Protein AF-A0A0S9N786-F1 (afdb_monomer)

Solvent-accessible surface area (backbone atoms only — not comparable to full-atom values): 11101 Å² total; per-residue (Å²): 86,63,18,26,28,65,61,50,52,30,57,78,49,36,81,72,49,40,56,73,67,26,71,94,76,38,70,54,20,54,50,29,75,75,70,44,72,43,78,50,55,33,28,39,32,57,52,100,54,45,35,37,37,31,26,61,50,53,96,47,92,85,52,65,82,50,96,77,41,42,31,41,36,37,42,34,68,96,39,36,36,38,41,40,37,63,44,99,89,55,63,46,38,37,40,37,38,41,43,68,75,47,89,53,20,20,45,77,48,78,49,72,63,71,97,64,98,66,96,76,88,80,91,71,90,73,74,56,69,61,58,54,46,47,49,56,52,38,36,54,48,37,56,48,41,74,73,68,48,70,82,81,70,78,86,58,68,64,42,54,54,26,57,47,49,55,51,51,52,54,39,45,75,71,73,36,41,87,79,48,57,81,79,47,79,53,67,44,81,38,66,44,73,76

Radius of gyration: 16.81 Å; Cα contacts (8 Å, |Δi|>4): 311; chains: 1; bounding box: 40×39×47 Å

Mean predicted aligned error: 3.88 Å

Secondary structure (DSSP, 8-state):
--S-HHHHHHHHH-TTSHHHH-TTTSHHHHHHHHH---EEEEEEEE-SSEEEEEESPPSSTTSPPPTT-SEEEEEETTTEEEEEE--SS--EEEEEEEEEEETTEEEEEEEE--S-SS-------SPPHHHHHHHHHHHHHHHHHHHH-STT----GGGHHHHHHHHHHHHHHTT-HHHHGGGS-SEEEEEEE-

Nearest PDB structures (foldseek):
  6icn-assembly1_A  TM=6.211E-01  e=2.714E-05  Pseudomonas putida
  6icq-assembly1_A-2  TM=6.369E-01  e=6.816E-05  Pseudomonas putida
  6icq-assembly1_B-2  TM=5.931E-01  e=1.144E-04  Pseudomonas putida
  7d7f-assembly1_A  TM=1.940E-01  e=2.552E+00  Mus musculus

Foldseek 3Di:
DQFFLLLLVLVVLQPPCCLPQVDPADPNVVCCVVPNWDKAKWKWFADLFGIKIWPPDDPDPPDPRPPPTQWMWDDGPPFWIWIWGDDPVDIWIKIWGWAGPDRRDTDIDMDTDDPDPDDDDDDDPDDRPSVVSSCVVRSVVSVCCVPPNCPPDDDDLSSPRSVSRVVLNVCVVVVNNNPCSVVDPRMDIGMDTD

Structure (mmCIF, N/CA/C/O backbone):
data_AF-A0A0S9N786-F1
#
_entry.id   AF-A0A0S9N786-F1
#
loop_
_atom_site.group_PDB
_atom_site.id
_atom_site.type_symbol
_atom_site.label_atom_id
_atom_site.label_alt_id
_atom_site.label_comp_id
_atom_site.label_asym_id
_atom_site.label_entity_id
_atom_site.label_seq_id
_atom_site.pdbx_PDB_ins_code
_atom_site.Cartn_x
_atom_site.Cartn_y
_atom_site.Cartn_z
_atom_site.occupancy
_atom_site.B_iso_or_equiv
_atom_site.auth_seq_id
_atom_site.auth_comp_id
_atom_site.auth_asym_id
_atom_site.auth_atom_id
_atom_site.pdbx_PDB_model_num
ATOM 1 N N . MET A 1 1 ? -13.324 -11.427 -2.677 1.00 93.56 1 MET A N 1
ATOM 2 C CA . MET A 1 1 ? -12.273 -12.121 -1.912 1.00 93.56 1 MET A CA 1
ATOM 3 C C . MET A 1 1 ? -12.831 -12.603 -0.587 1.00 93.56 1 MET A C 1
ATOM 5 O O . MET A 1 1 ? -13.730 -11.968 -0.037 1.00 93.56 1 MET A O 1
ATOM 9 N N . LYS A 1 2 ? -12.307 -13.719 -0.079 1.00 97.50 2 LYS A N 1
ATOM 10 C CA . LYS A 1 2 ? -12.619 -14.282 1.246 1.00 97.50 2 LYS A CA 1
ATOM 11 C C . LYS A 1 2 ? -11.629 -13.799 2.316 1.00 97.50 2 LYS A C 1
ATOM 13 O O . LYS A 1 2 ? -11.021 -14.602 3.018 1.00 97.50 2 LYS A O 1
ATOM 18 N N . CYS A 1 3 ? -11.440 -12.488 2.387 1.00 98.31 3 CYS A N 1
ATOM 19 C CA . CYS A 1 3 ? -10.675 -11.802 3.423 1.00 98.31 3 CYS A CA 1
ATOM 20 C C . CYS A 1 3 ? -11.329 -10.452 3.729 1.00 98.31 3 CYS A C 1
ATOM 22 O O . CYS A 1 3 ? -12.076 -9.923 2.901 1.00 98.31 3 CYS A O 1
ATOM 24 N N . SER A 1 4 ? -11.067 -9.892 4.906 1.00 97.62 4 SER A N 1
ATOM 25 C CA . SER A 1 4 ? -11.489 -8.533 5.233 1.00 97.62 4 SER A CA 1
ATOM 26 C C . SER A 1 4 ? -10.830 -7.519 4.285 1.00 97.62 4 SER A C 1
ATOM 28 O O . SER A 1 4 ? -9.750 -7.755 3.735 1.00 97.62 4 SER A O 1
ATOM 30 N N . ALA A 1 5 ? -11.486 -6.373 4.084 1.00 97.69 5 ALA A N 1
ATOM 31 C CA . ALA A 1 5 ? -10.912 -5.277 3.299 1.00 97.69 5 ALA A CA 1
ATOM 32 C C . ALA A 1 5 ? -9.606 -4.757 3.924 1.00 97.69 5 ALA A C 1
ATOM 34 O O . ALA A 1 5 ? -8.666 -4.437 3.211 1.00 97.69 5 ALA A O 1
ATOM 35 N N . GLU A 1 6 ? -9.538 -4.738 5.255 1.00 96.62 6 GLU A N 1
ATOM 36 C CA . GLU A 1 6 ? -8.384 -4.274 6.028 1.00 96.62 6 GLU A CA 1
ATOM 37 C C . GLU A 1 6 ? -7.135 -5.126 5.773 1.00 96.62 6 GLU A C 1
ATOM 39 O O . GLU A 1 6 ? -6.096 -4.572 5.433 1.00 96.62 6 GLU A O 1
ATOM 44 N N . LEU A 1 7 ? -7.258 -6.460 5.796 1.00 96.38 7 LEU A N 1
ATOM 45 C CA . LEU A 1 7 ? -6.145 -7.358 5.461 1.00 96.38 7 LEU A CA 1
ATOM 46 C C .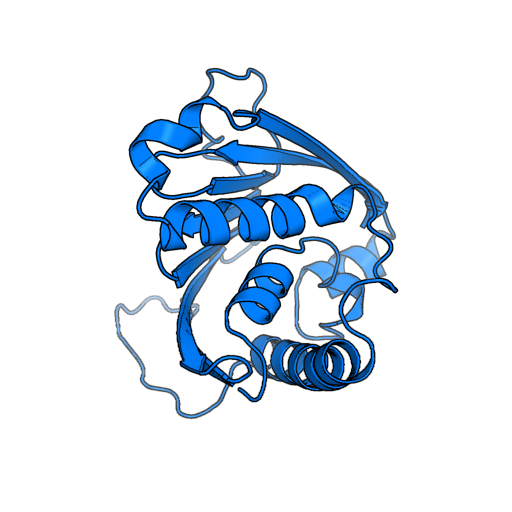 LEU A 1 7 ? -5.644 -7.143 4.026 1.00 96.38 7 LEU A C 1
ATOM 48 O O . LEU A 1 7 ? -4.442 -7.148 3.765 1.00 96.38 7 LEU A O 1
ATOM 52 N N . PHE A 1 8 ? -6.561 -6.914 3.083 1.00 97.62 8 PHE A N 1
ATOM 53 C CA . PHE A 1 8 ? -6.171 -6.672 1.696 1.00 97.62 8 PHE A CA 1
ATOM 54 C C . PHE A 1 8 ? -5.497 -5.300 1.519 1.00 97.62 8 PHE A C 1
ATOM 56 O O . PHE A 1 8 ? -4.518 -5.200 0.785 1.00 97.62 8 PHE A O 1
ATOM 63 N N . VAL A 1 9 ? -5.969 -4.257 2.214 1.00 97.75 9 VAL A N 1
ATOM 64 C CA . VAL A 1 9 ? -5.313 -2.936 2.248 1.00 97.75 9 VAL A CA 1
ATOM 65 C C . VAL A 1 9 ? -3.895 -3.059 2.804 1.00 97.75 9 VAL A C 1
ATOM 67 O O . VAL A 1 9 ? -2.963 -2.552 2.185 1.00 97.75 9 VAL A O 1
ATOM 70 N N . GLU A 1 10 ? -3.709 -3.782 3.910 1.00 96.81 10 GLU A N 1
ATOM 71 C CA . GLU A 1 10 ? -2.386 -4.024 4.493 1.00 96.81 10 GLU A CA 1
ATOM 72 C C . GLU A 1 10 ? -1.436 -4.689 3.488 1.00 96.81 10 GLU A C 1
ATOM 74 O O . GLU A 1 10 ? -0.329 -4.197 3.288 1.00 96.81 10 GLU A O 1
ATOM 79 N N . ASN A 1 11 ? -1.882 -5.726 2.772 1.00 96.44 11 ASN A N 1
ATOM 80 C CA . ASN A 1 11 ? -1.073 -6.369 1.730 1.00 96.44 11 ASN A CA 1
ATOM 81 C C . ASN A 1 11 ? -0.632 -5.392 0.636 1.00 96.44 11 ASN A C 1
ATOM 83 O O . ASN A 1 11 ? 0.529 -5.375 0.241 1.00 96.44 11 ASN A O 1
ATOM 87 N N . MET A 1 12 ? -1.555 -4.559 0.152 1.00 95.81 12 MET A N 1
ATOM 88 C CA . MET A 1 12 ? -1.264 -3.604 -0.920 1.00 95.81 12 MET A CA 1
ATOM 89 C C . MET A 1 12 ? -0.283 -2.502 -0.502 1.00 95.81 12 MET A C 1
ATOM 91 O O . MET A 1 12 ? 0.329 -1.870 -1.363 1.00 95.81 12 MET A O 1
ATOM 95 N N . LEU A 1 13 ? -0.143 -2.262 0.802 1.00 96.81 13 LEU A N 1
ATOM 96 C CA . LEU A 1 13 ? 0.738 -1.247 1.380 1.00 96.81 13 LEU A CA 1
ATOM 97 C C . LEU A 1 13 ? 2.041 -1.831 1.938 1.00 96.81 13 LEU A C 1
ATOM 99 O O . LEU A 1 13 ? 2.940 -1.074 2.308 1.00 96.81 13 LEU A O 1
ATOM 103 N N . ASP A 1 14 ? 2.162 -3.157 1.973 1.00 94.88 14 ASP A N 1
ATOM 104 C CA . ASP A 1 14 ? 3.396 -3.850 2.306 1.00 94.88 14 ASP A CA 1
ATOM 105 C C . ASP A 1 14 ? 4.360 -3.809 1.112 1.00 94.88 14 ASP A C 1
ATOM 107 O O . ASP A 1 14 ? 4.247 -4.571 0.155 1.00 94.88 14 ASP A O 1
ATOM 111 N N . GLY A 1 15 ? 5.359 -2.931 1.166 1.00 90.06 15 GLY A N 1
ATOM 112 C CA . GLY A 1 15 ? 6.392 -2.855 0.132 1.00 90.06 15 GLY A CA 1
ATOM 113 C C . GLY A 1 15 ? 7.341 -4.061 0.088 1.00 90.06 15 GLY A C 1
ATOM 114 O O . GLY A 1 15 ? 8.064 -4.203 -0.903 1.00 90.06 15 GLY A O 1
ATOM 115 N N . ALA A 1 16 ? 7.351 -4.913 1.120 1.00 91.69 16 ALA A N 1
ATOM 116 C CA . ALA A 1 16 ? 8.309 -5.997 1.303 1.00 91.69 16 ALA A CA 1
ATOM 117 C C . ALA A 1 16 ? 7.827 -7.353 0.766 1.00 91.69 16 ALA A C 1
ATOM 119 O O . ALA A 1 16 ? 8.667 -8.202 0.461 1.00 91.69 16 ALA A O 1
ATOM 120 N N . HIS A 1 17 ? 6.520 -7.577 0.588 1.00 93.06 17 HIS A N 1
ATOM 121 C CA . HIS A 1 17 ? 6.007 -8.828 0.012 1.00 93.06 17 HIS A CA 1
ATOM 122 C C . HIS A 1 17 ? 6.381 -9.099 -1.464 1.00 93.06 17 HIS A C 1
ATOM 124 O O . HIS A 1 17 ? 6.553 -10.281 -1.801 1.00 93.06 17 HIS A O 1
ATOM 130 N N . PRO A 1 18 ? 6.548 -8.106 -2.374 1.00 92.19 18 PRO A N 1
ATOM 131 C CA . PRO A 1 18 ? 6.663 -8.381 -3.806 1.00 92.19 18 PRO A CA 1
ATOM 132 C C . PRO A 1 18 ? 7.796 -9.340 -4.213 1.00 92.19 18 PRO A C 1
ATOM 134 O O . PRO A 1 18 ? 7.544 -10.213 -5.051 1.00 92.19 18 PRO A O 1
ATOM 137 N N . PRO A 1 19 ? 9.020 -9.270 -3.644 1.00 91.88 19 PRO A N 1
ATOM 138 C CA . PRO A 1 19 ? 10.080 -10.236 -3.943 1.00 91.88 19 PRO A CA 1
ATOM 139 C C . PRO A 1 19 ? 9.737 -11.693 -3.598 1.00 91.88 19 PRO A C 1
ATOM 141 O O . PRO A 1 19 ? 10.309 -12.615 -4.184 1.00 91.88 19 PRO A O 1
ATOM 144 N N . PHE A 1 20 ? 8.810 -11.921 -2.667 1.00 92.75 20 PHE A N 1
ATOM 145 C CA . PHE A 1 20 ? 8.464 -13.251 -2.164 1.00 92.75 20 PHE A CA 1
ATOM 146 C C . PHE A 1 20 ? 7.166 -13.793 -2.775 1.00 92.75 20 PHE A C 1
ATOM 148 O O . PHE A 1 20 ? 7.111 -14.969 -3.153 1.00 92.75 20 PHE A O 1
ATOM 155 N N . ALA A 1 21 ? 6.148 -12.939 -2.889 1.00 93.81 21 ALA A N 1
ATOM 156 C CA . ALA A 1 21 ? 4.802 -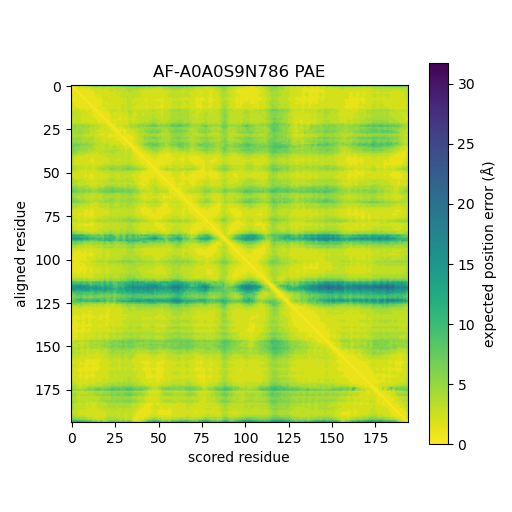13.292 -3.331 1.00 93.81 21 ALA A CA 1
ATOM 157 C C . ALA A 1 21 ? 4.668 -13.355 -4.860 1.00 93.81 21 ALA A C 1
ATOM 159 O O . ALA A 1 21 ? 4.058 -14.277 -5.405 1.00 93.81 21 ALA A O 1
ATOM 160 N N . HIS A 1 22 ? 5.289 -12.413 -5.573 1.00 92.44 22 HIS A N 1
ATOM 161 C CA . HIS A 1 22 ? 5.048 -12.200 -7.000 1.00 92.44 22 HIS A CA 1
ATOM 162 C C . HIS A 1 22 ? 6.115 -12.825 -7.895 1.00 92.44 22 HIS A C 1
ATOM 164 O O . HIS A 1 22 ? 6.750 -12.176 -8.739 1.00 92.44 22 HIS A O 1
ATOM 170 N N . LYS A 1 23 ? 6.332 -14.126 -7.699 1.00 89.69 23 LYS A N 1
ATOM 171 C CA . LYS A 1 23 ? 7.332 -14.888 -8.451 1.00 89.69 23 LYS A CA 1
ATOM 172 C C . LYS A 1 23 ? 7.036 -14.828 -9.948 1.00 89.69 23 LYS A C 1
ATOM 174 O O . LYS A 1 23 ? 6.016 -15.336 -10.406 1.00 89.69 23 LYS A O 1
ATOM 179 N N . GLY A 1 24 ? 7.963 -14.234 -10.697 1.00 87.81 24 GLY A N 1
ATOM 180 C CA . GLY A 1 24 ? 7.906 -14.135 -12.154 1.00 87.81 24 GLY A CA 1
ATOM 181 C C . GLY A 1 24 ? 6.891 -13.129 -12.702 1.00 87.81 24 GLY A C 1
ATOM 182 O O . GLY A 1 24 ? 6.650 -13.144 -13.905 1.00 87.81 24 GLY A O 1
ATOM 183 N N . THR A 1 25 ? 6.295 -12.278 -11.861 1.00 85.94 25 THR A N 1
ATOM 184 C CA . THR A 1 25 ? 5.181 -11.400 -12.266 1.00 85.94 25 THR A CA 1
ATOM 185 C C . THR A 1 25 ? 5.391 -9.929 -11.913 1.00 85.94 25 THR A C 1
ATOM 187 O O . THR A 1 25 ? 4.917 -9.076 -12.657 1.00 85.94 25 THR A O 1
ATOM 190 N N . HIS A 1 26 ? 6.129 -9.606 -10.844 1.00 86.69 26 HIS A N 1
ATOM 191 C CA . HIS A 1 26 ? 6.332 -8.220 -10.399 1.00 86.69 26 HIS A CA 1
ATOM 192 C C . HIS A 1 26 ? 7.789 -7.749 -10.573 1.00 86.69 26 HIS A C 1
ATOM 194 O O . HIS A 1 26 ? 8.710 -8.522 -10.289 1.00 86.69 26 HIS A O 1
ATOM 200 N N . PRO A 1 27 ? 8.044 -6.478 -10.958 1.00 83.62 27 PRO A N 1
ATOM 201 C CA . PRO A 1 27 ? 9.399 -5.933 -11.096 1.00 83.62 27 PRO A CA 1
ATOM 202 C C . PRO A 1 27 ? 10.287 -6.163 -9.868 1.00 83.62 27 PRO A C 1
ATOM 204 O O . PRO A 1 27 ? 11.434 -6.577 -10.011 1.00 83.62 27 PRO A O 1
ATOM 207 N N . GLY A 1 28 ? 9.741 -5.984 -8.660 1.00 85.19 28 GLY A N 1
ATOM 208 C CA . GLY A 1 28 ? 10.449 -6.229 -7.395 1.00 85.19 28 GLY A CA 1
ATOM 209 C C . GLY A 1 28 ? 11.051 -7.638 -7.270 1.00 85.19 28 GLY A C 1
ATOM 210 O O . GLY A 1 28 ? 12.184 -7.776 -6.816 1.00 85.19 28 GLY A O 1
ATOM 211 N N . TYR A 1 29 ? 10.362 -8.677 -7.761 1.00 88.31 29 TYR A N 1
ATOM 212 C CA . TYR A 1 29 ? 10.911 -10.037 -7.812 1.00 88.31 29 TYR A CA 1
ATOM 213 C C . TYR A 1 29 ? 12.145 -10.118 -8.718 1.00 88.31 29 TYR A C 1
ATOM 215 O O . TYR A 1 29 ? 13.178 -10.666 -8.329 1.00 88.31 29 TYR A O 1
ATOM 223 N N . PHE A 1 30 ? 12.063 -9.551 -9.923 1.00 87.38 30 PHE A N 1
ATOM 224 C CA . PHE A 1 30 ? 13.171 -9.585 -10.877 1.00 87.38 30 PHE A CA 1
ATOM 225 C C . PHE A 1 30 ? 14.369 -8.761 -10.394 1.00 87.38 30 PHE A C 1
ATOM 227 O O . PHE A 1 30 ? 15.504 -9.235 -10.465 1.00 87.38 30 PHE A O 1
ATOM 234 N N . PHE A 1 31 ? 14.128 -7.562 -9.854 1.00 84.69 31 PHE A N 1
ATOM 235 C CA . PHE A 1 31 ? 15.184 -6.703 -9.324 1.00 84.69 31 PHE A CA 1
ATOM 236 C C . PHE A 1 31 ? 15.941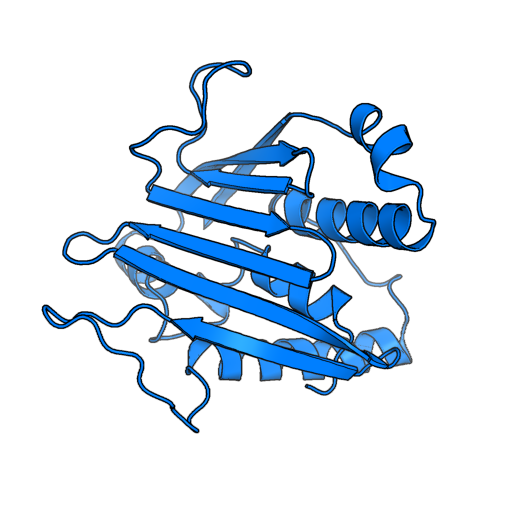 -7.369 -8.177 1.00 84.69 31 PHE A C 1
ATOM 238 O O . PHE A 1 31 ? 17.175 -7.371 -8.213 1.00 84.69 31 PHE A O 1
ATOM 245 N N . ASN A 1 32 ? 15.233 -7.988 -7.227 1.00 89.31 32 ASN A N 1
ATOM 246 C CA . ASN A 1 32 ? 15.855 -8.717 -6.125 1.00 89.31 32 ASN A CA 1
ATOM 247 C C . ASN A 1 32 ? 16.678 -9.917 -6.626 1.00 89.31 32 ASN A C 1
ATOM 249 O O . ASN A 1 32 ? 17.814 -10.116 -6.199 1.00 89.31 32 ASN A O 1
ATOM 253 N N . ARG A 1 33 ? 16.166 -10.690 -7.594 1.00 89.62 33 ARG A N 1
ATOM 254 C CA . ARG A 1 33 ? 16.893 -11.847 -8.151 1.00 89.62 33 ARG A CA 1
ATOM 255 C C . ARG A 1 33 ? 18.194 -11.470 -8.858 1.00 89.62 33 ARG A C 1
ATOM 257 O O . ARG A 1 33 ? 19.130 -12.264 -8.830 1.00 89.62 33 ARG A O 1
ATOM 264 N N . ILE A 1 34 ? 18.246 -10.300 -9.493 1.00 89.19 34 ILE A N 1
ATOM 265 C CA . ILE A 1 34 ? 19.425 -9.823 -10.232 1.00 89.19 34 ILE A CA 1
ATOM 266 C C . ILE A 1 34 ? 20.429 -9.140 -9.297 1.00 89.19 34 ILE A C 1
ATOM 268 O O . ILE A 1 34 ? 21.631 -9.359 -9.419 1.00 89.19 34 ILE A O 1
ATOM 272 N N . ASN A 1 35 ? 19.949 -8.304 -8.376 1.00 89.38 35 ASN A N 1
ATOM 273 C CA . ASN A 1 35 ? 20.796 -7.401 -7.593 1.00 89.38 35 ASN A CA 1
ATOM 274 C C . ASN A 1 35 ? 21.022 -7.848 -6.145 1.00 89.38 35 ASN A C 1
ATOM 276 O O . ASN A 1 35 ? 21.826 -7.230 -5.443 1.00 89.38 35 ASN A O 1
ATOM 280 N N . GLY A 1 36 ? 20.314 -8.887 -5.702 1.00 92.19 36 GLY A N 1
ATOM 281 C CA . GLY A 1 36 ? 20.193 -9.247 -4.298 1.00 92.19 36 GLY A CA 1
ATOM 282 C C . GLY A 1 36 ? 19.368 -8.235 -3.499 1.00 92.19 36 GLY A C 1
ATOM 283 O O . GLY A 1 36 ? 18.896 -7.225 -4.020 1.00 92.19 36 GLY A O 1
ATOM 284 N N . PHE A 1 37 ? 19.239 -8.524 -2.206 1.00 91.31 37 PHE A N 1
ATOM 285 C CA . PHE A 1 37 ? 18.601 -7.650 -1.227 1.00 91.31 37 PHE A CA 1
ATOM 286 C C . PHE A 1 37 ? 19.432 -6.385 -0.982 1.00 91.31 37 PHE A C 1
ATOM 288 O O . PHE A 1 37 ? 20.581 -6.490 -0.533 1.00 91.31 37 PHE A O 1
ATOM 295 N N . ARG A 1 38 ? 18.846 -5.207 -1.207 1.00 90.50 38 ARG A N 1
ATOM 296 C CA . ARG A 1 38 ? 19.473 -3.899 -0.983 1.00 90.50 38 ARG A CA 1
ATOM 297 C C . ARG A 1 38 ? 18.791 -3.152 0.148 1.00 90.50 38 ARG A C 1
ATOM 299 O O . ARG A 1 38 ? 17.579 -3.216 0.314 1.00 90.50 38 ARG A O 1
ATOM 306 N N . GLU A 1 39 ? 19.597 -2.435 0.922 1.00 93.56 39 GLU A N 1
ATOM 307 C CA . GLU A 1 39 ? 19.076 -1.529 1.936 1.00 93.56 39 GLU A CA 1
ATOM 308 C C . GLU A 1 39 ? 18.718 -0.185 1.324 1.00 93.56 39 GLU A C 1
ATOM 310 O O . GLU A 1 39 ? 19.505 0.388 0.567 1.00 93.56 39 GLU A O 1
ATOM 315 N N . TYR A 1 40 ? 17.554 0.328 1.693 1.00 93.44 40 TYR A N 1
ATOM 316 C CA . TYR A 1 40 ? 17.144 1.685 1.377 1.00 93.44 40 TYR A CA 1
ATOM 317 C C . TYR A 1 40 ? 16.066 2.161 2.349 1.00 93.44 40 TYR A C 1
ATOM 319 O O . TYR A 1 40 ? 15.470 1.372 3.086 1.00 93.44 40 TYR A O 1
ATOM 327 N N . ASP A 1 41 ? 15.831 3.467 2.336 1.00 96.38 41 ASP A N 1
ATOM 328 C CA . ASP A 1 41 ? 14.769 4.103 3.103 1.00 96.38 41 ASP A CA 1
ATOM 329 C C . ASP A 1 41 ? 13.628 4.475 2.154 1.00 96.38 41 ASP A C 1
ATOM 331 O O . ASP A 1 41 ? 13.888 4.999 1.073 1.00 96.38 41 ASP A O 1
ATOM 335 N N . TYR A 1 42 ? 12.382 4.227 2.546 1.00 97.06 42 TYR A N 1
ATOM 336 C CA . TYR A 1 42 ? 11.212 4.854 1.930 1.00 97.06 42 TYR A CA 1
ATOM 337 C C . TYR A 1 42 ? 10.540 5.789 2.929 1.00 97.06 42 TYR A C 1
ATOM 339 O O . TYR A 1 42 ? 10.751 5.694 4.142 1.00 97.06 42 TYR A O 1
ATOM 347 N N . GLU A 1 43 ? 9.735 6.710 2.420 1.00 98.31 43 GLU A N 1
ATOM 348 C CA . GLU A 1 43 ? 9.043 7.694 3.236 1.00 98.31 43 GLU A CA 1
ATOM 349 C C . GLU A 1 43 ? 7.548 7.411 3.281 1.00 98.31 43 GLU A C 1
ATOM 351 O O . GLU A 1 43 ? 6.930 7.128 2.259 1.00 98.31 43 GLU A O 1
ATOM 356 N N . VAL A 1 44 ? 6.975 7.505 4.477 1.00 98.44 44 VAL A N 1
ATOM 357 C CA . VAL A 1 44 ? 5.533 7.487 4.717 1.00 98.44 44 VAL A CA 1
ATOM 358 C C . VAL A 1 44 ? 5.130 8.850 5.253 1.00 98.44 44 VAL A C 1
ATOM 360 O O . VAL A 1 44 ? 5.742 9.343 6.206 1.00 98.44 44 VAL A O 1
ATOM 363 N N . ARG A 1 45 ? 4.093 9.448 4.666 1.00 98.19 45 ARG A N 1
ATOM 364 C CA . ARG A 1 45 ? 3.473 10.679 5.158 1.00 98.19 45 ARG A CA 1
ATOM 365 C C . ARG A 1 45 ? 1.981 10.504 5.354 1.00 98.19 45 ARG A C 1
ATOM 367 O O . ARG A 1 45 ? 1.313 9.906 4.516 1.00 98.19 45 ARG A O 1
ATOM 374 N N . VAL A 1 46 ? 1.463 11.075 6.434 1.00 97.88 46 VAL A N 1
ATOM 375 C CA . VAL A 1 46 ? 0.019 11.284 6.592 1.00 97.88 46 VAL A CA 1
ATOM 376 C C . VAL A 1 46 ? -0.411 12.405 5.642 1.00 97.88 46 VAL A C 1
ATOM 378 O O . VAL A 1 46 ? 0.335 13.359 5.426 1.00 97.88 46 VAL A O 1
ATOM 381 N N . SER A 1 47 ? -1.590 12.265 5.045 1.00 95.19 47 SER A N 1
ATOM 382 C CA . SER A 1 47 ? -2.206 13.269 4.166 1.00 95.19 47 SER A CA 1
ATOM 383 C C . SER A 1 47 ? -3.590 13.650 4.687 1.00 95.19 47 SER A C 1
ATOM 385 O O . SER A 1 47 ? -4.047 13.103 5.693 1.00 95.19 47 SER A O 1
ATOM 387 N N . ASP A 1 48 ? -4.265 14.582 4.021 1.00 95.00 48 ASP A N 1
ATOM 388 C CA . ASP A 1 48 ? -5.632 14.948 4.387 1.00 95.00 48 ASP A CA 1
ATOM 389 C C . ASP A 1 48 ? -6.628 13.819 4.088 1.00 95.00 48 ASP A C 1
ATOM 391 O O . ASP A 1 48 ? -7.623 13.676 4.796 1.00 95.00 48 ASP A O 1
ATOM 395 N N . GLU A 1 49 ? -6.326 12.957 3.119 1.00 94.69 49 GLU A N 1
ATOM 396 C CA . GLU A 1 49 ? -7.197 11.879 2.648 1.00 94.69 49 GLU A CA 1
ATOM 397 C C . GLU A 1 49 ? -6.801 10.493 3.183 1.00 94.69 49 GLU A C 1
ATOM 399 O O . GLU A 1 49 ? -7.548 9.531 3.021 1.00 94.69 49 GLU A O 1
ATOM 404 N N . GLY A 1 50 ? -5.646 10.364 3.838 1.00 97.31 50 GLY A N 1
ATOM 405 C CA . GLY A 1 50 ? -5.143 9.093 4.361 1.00 97.31 50 GLY A CA 1
ATOM 406 C C . GLY A 1 50 ? -3.629 9.123 4.528 1.00 97.31 50 GLY A C 1
ATOM 407 O O . GLY A 1 50 ? -3.107 9.785 5.426 1.00 97.31 50 GLY A O 1
ATOM 408 N N . MET A 1 51 ? -2.893 8.440 3.652 1.00 98.25 51 MET A N 1
ATOM 409 C CA . MET A 1 51 ? -1.427 8.465 3.658 1.00 98.25 51 MET A CA 1
ATOM 410 C C . MET A 1 51 ? -0.810 8.230 2.279 1.00 98.25 51 MET A C 1
ATOM 412 O O . MET A 1 51 ? -1.447 7.720 1.361 1.00 98.25 51 MET A O 1
ATOM 416 N N . VAL A 1 52 ? 0.473 8.557 2.162 1.00 98.31 52 VAL A N 1
ATOM 417 C CA . VAL A 1 52 ? 1.288 8.304 0.976 1.00 98.31 52 VAL A CA 1
ATOM 418 C C . VAL A 1 52 ? 2.614 7.661 1.363 1.00 98.31 52 VAL A C 1
ATOM 420 O O . VAL A 1 52 ? 3.234 8.032 2.359 1.00 98.31 52 VAL A O 1
ATOM 423 N N . ILE A 1 53 ? 3.043 6.692 0.565 1.00 98.12 53 ILE A N 1
ATOM 424 C CA . ILE A 1 53 ? 4.312 5.977 0.668 1.00 98.12 53 ILE A CA 1
ATOM 425 C C . ILE A 1 53 ? 5.092 6.277 -0.604 1.00 98.12 53 ILE A C 1
ATOM 427 O O . ILE A 1 53 ? 4.547 6.132 -1.695 1.00 98.12 53 ILE A O 1
ATOM 431 N N . PHE A 1 54 ? 6.355 6.674 -0.511 1.00 97.50 54 PHE A N 1
ATOM 432 C CA . PHE A 1 54 ? 7.146 6.911 -1.712 1.00 97.50 54 PHE A CA 1
ATOM 433 C C . PHE A 1 54 ? 8.636 6.639 -1.533 1.00 97.50 54 PHE A C 1
ATOM 435 O O . PHE A 1 54 ? 9.186 6.665 -0.430 1.00 97.50 54 PHE A O 1
ATOM 442 N N . TYR A 1 55 ? 9.279 6.351 -2.658 1.00 95.12 55 TYR A N 1
ATOM 443 C CA . TYR A 1 55 ? 10.703 6.076 -2.773 1.00 95.12 55 TYR A CA 1
ATOM 444 C C . TYR A 1 55 ? 11.244 6.696 -4.069 1.00 95.12 55 TYR A C 1
ATOM 446 O O . TYR A 1 55 ? 10.588 6.540 -5.100 1.00 95.12 55 TYR A O 1
ATOM 454 N N . PRO A 1 56 ? 12.432 7.328 -4.066 1.00 95.69 56 PRO A N 1
ATOM 455 C CA . PRO A 1 56 ? 13.231 7.721 -2.897 1.00 95.69 56 PRO A CA 1
ATOM 456 C C . PRO A 1 56 ? 12.531 8.741 -1.977 1.00 95.69 56 PRO A C 1
ATOM 458 O O . PRO A 1 56 ? 11.603 9.421 -2.417 1.00 95.69 56 PRO A O 1
ATOM 461 N N . PRO A 1 57 ? 12.960 8.843 -0.702 1.00 97.38 57 PRO A N 1
ATOM 462 C CA . PRO A 1 57 ? 12.427 9.810 0.251 1.00 97.38 57 PRO A CA 1
ATOM 463 C C . PRO A 1 57 ? 12.771 11.242 -0.170 1.00 97.38 57 PRO A C 1
ATOM 465 O O . PRO A 1 57 ? 13.693 11.471 -0.957 1.00 97.38 57 PRO A O 1
ATOM 468 N N . ALA A 1 58 ? 12.040 12.211 0.375 1.00 97.25 58 ALA A N 1
ATOM 469 C CA . ALA A 1 58 ? 12.353 13.615 0.154 1.00 97.25 58 ALA A CA 1
ATOM 470 C C . ALA A 1 58 ? 13.593 14.016 0.969 1.00 97.25 58 ALA A C 1
ATOM 472 O O . ALA A 1 58 ? 13.877 13.423 2.016 1.00 97.25 58 ALA A O 1
ATOM 473 N N . GLU A 1 59 ? 14.321 15.033 0.504 1.00 94.81 59 GLU A N 1
ATOM 474 C CA . GLU A 1 59 ? 15.518 15.526 1.194 1.00 94.81 59 GLU A CA 1
ATOM 475 C C . GLU A 1 59 ? 15.149 16.168 2.539 1.00 94.81 59 GLU A C 1
ATOM 477 O O . GLU A 1 59 ? 15.760 15.871 3.573 1.00 94.81 59 GLU A O 1
ATOM 482 N N . HIS A 1 60 ? 14.085 16.975 2.550 1.00 94.44 60 HIS A N 1
ATOM 483 C CA . HIS A 1 60 ? 13.536 17.593 3.749 1.00 94.44 60 HIS A CA 1
ATOM 484 C C . HIS A 1 60 ? 12.055 17.259 3.961 1.00 94.44 60 HIS A C 1
ATOM 486 O O . HIS A 1 60 ? 11.320 16.861 3.060 1.00 94.44 60 HIS A O 1
ATOM 492 N N . GLU A 1 61 ? 11.602 17.410 5.206 1.00 90.44 61 GLU A N 1
ATOM 493 C CA . GLU A 1 61 ? 10.235 17.069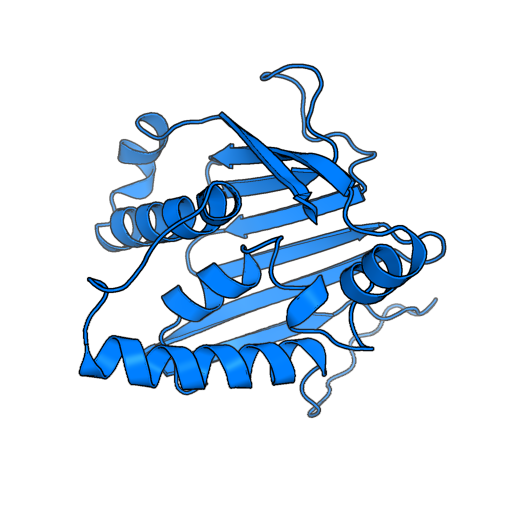 5.616 1.00 90.44 61 GLU A CA 1
ATOM 494 C C . GLU A 1 61 ? 9.170 17.926 4.920 1.00 90.44 61 GLU A C 1
ATOM 496 O O . GLU A 1 61 ? 8.095 17.427 4.599 1.00 90.44 61 GLU A O 1
ATOM 501 N N . GLN A 1 62 ? 9.477 19.198 4.665 1.00 91.56 62 GLN A N 1
ATOM 502 C CA . GLN A 1 62 ? 8.557 20.154 4.049 1.00 91.56 62 GLN A CA 1
ATOM 503 C C . GLN A 1 62 ? 8.571 20.084 2.518 1.00 91.56 62 GLN A C 1
ATOM 505 O O . GLN A 1 62 ? 7.693 20.664 1.877 1.00 91.56 62 GLN A O 1
ATOM 510 N N . ASP A 1 63 ? 9.544 19.385 1.930 1.00 95.62 63 ASP A N 1
ATOM 511 C CA . ASP A 1 63 ? 9.641 19.253 0.481 1.00 95.62 63 ASP A CA 1
ATOM 512 C C . ASP A 1 63 ? 8.464 18.434 -0.047 1.00 95.62 63 ASP A C 1
ATOM 514 O O . ASP A 1 63 ? 8.040 17.480 0.613 1.00 95.62 63 ASP A O 1
ATOM 518 N N . PRO A 1 64 ? 7.933 18.743 -1.240 1.00 95.62 64 PRO A N 1
ATOM 519 C CA . PRO A 1 64 ? 6.934 17.893 -1.874 1.00 95.62 64 PRO A CA 1
ATOM 520 C C . PRO A 1 64 ? 7.498 16.492 -2.158 1.00 95.62 64 PRO A C 1
ATOM 522 O O . PRO A 1 64 ? 8.711 16.277 -2.168 1.00 95.62 64 PRO A O 1
ATOM 525 N N . ILE A 1 65 ? 6.609 15.537 -2.450 1.00 96.00 65 ILE A N 1
ATOM 526 C CA . ILE A 1 65 ? 7.025 14.237 -2.994 1.00 96.00 65 ILE A CA 1
ATOM 527 C C . ILE A 1 65 ? 7.880 14.504 -4.240 1.00 96.00 65 ILE A C 1
ATOM 529 O O . ILE A 1 65 ? 7.421 15.239 -5.125 1.00 96.00 65 ILE A O 1
ATOM 533 N N . PRO A 1 66 ? 9.097 13.937 -4.341 1.00 94.12 66 PRO A N 1
ATOM 534 C CA . PRO A 1 66 ? 9.953 14.177 -5.487 1.00 94.12 66 PRO A CA 1
ATOM 535 C C . PRO A 1 66 ? 9.214 13.844 -6.789 1.00 94.12 66 PRO A C 1
ATOM 537 O O . PRO A 1 66 ? 8.720 12.724 -6.944 1.00 94.12 66 PRO A O 1
ATOM 540 N N . PRO A 1 67 ? 9.184 14.748 -7.785 1.00 91.69 67 PRO A N 1
ATOM 541 C CA . PRO A 1 67 ? 8.603 14.445 -9.091 1.00 91.69 67 PRO A CA 1
ATOM 542 C C . PRO A 1 67 ? 9.419 13.389 -9.845 1.00 91.69 67 PRO A C 1
ATOM 544 O O . PRO A 1 67 ? 9.063 13.024 -10.960 1.00 91.69 67 PRO A O 1
ATOM 547 N N . THR A 1 68 ? 10.529 12.923 -9.274 1.00 90.31 68 THR A N 1
ATOM 548 C CA . THR A 1 68 ? 11.379 11.831 -9.748 1.00 90.31 68 THR A CA 1
ATOM 549 C C . THR A 1 68 ? 11.233 10.555 -8.923 1.00 90.31 68 THR A C 1
ATOM 551 O O . THR A 1 68 ? 12.026 9.647 -9.128 1.00 90.31 68 THR A O 1
ATOM 554 N N . ALA A 1 69 ? 10.263 10.474 -8.004 1.00 94.19 69 ALA A N 1
ATOM 555 C CA . ALA A 1 69 ? 10.050 9.283 -7.189 1.00 94.19 69 ALA A CA 1
ATOM 556 C C . ALA A 1 69 ? 9.828 8.037 -8.069 1.00 94.19 69 ALA A C 1
ATOM 558 O O . ALA A 1 69 ? 8.978 8.040 -8.963 1.00 94.19 69 ALA A O 1
ATOM 559 N N . ASP A 1 70 ? 10.597 6.984 -7.801 1.00 92.81 70 ASP A N 1
ATOM 560 C CA . ASP A 1 70 ? 10.543 5.694 -8.488 1.00 92.81 70 ASP A CA 1
ATOM 561 C C . ASP A 1 70 ? 9.269 4.922 -8.142 1.00 92.81 70 ASP A C 1
ATOM 563 O O . ASP A 1 70 ? 8.744 4.184 -8.971 1.00 92.81 70 ASP A O 1
ATOM 567 N N . SER A 1 71 ? 8.752 5.086 -6.925 1.00 93.69 71 SER A N 1
ATOM 568 C CA . SER A 1 71 ? 7.505 4.471 -6.481 1.00 93.69 71 SER A CA 1
ATOM 569 C C . SER A 1 71 ? 6.716 5.456 -5.637 1.00 93.69 71 SER A C 1
ATOM 571 O O . SER A 1 71 ? 7.280 6.088 -4.747 1.00 93.69 71 SER A O 1
ATOM 573 N N . VAL A 1 72 ? 5.412 5.551 -5.881 1.00 96.81 72 VAL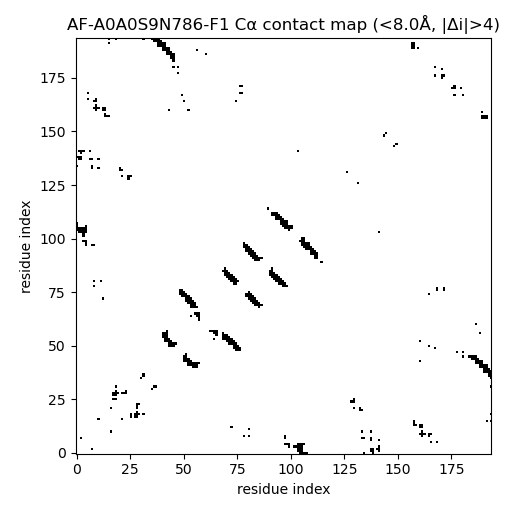 A N 1
ATOM 574 C CA . VAL A 1 72 ? 4.466 6.333 -5.081 1.00 96.81 72 VAL A CA 1
ATOM 575 C C . VAL A 1 72 ? 3.201 5.505 -4.893 1.00 96.81 72 VAL A C 1
ATOM 577 O O . VAL A 1 72 ? 2.607 5.046 -5.867 1.00 96.81 72 VAL A O 1
ATOM 580 N N . VAL A 1 73 ? 2.792 5.307 -3.645 1.00 97.56 73 VAL A N 1
ATOM 581 C CA . VAL A 1 73 ? 1.565 4.607 -3.274 1.00 97.56 73 VAL A CA 1
ATOM 582 C C . VAL A 1 73 ? 0.723 5.516 -2.397 1.00 97.56 73 VAL A C 1
ATOM 584 O O . VAL A 1 73 ? 1.149 5.883 -1.308 1.00 97.56 73 VAL A O 1
ATOM 587 N N . HIS A 1 74 ? -0.468 5.878 -2.858 1.00 98.12 74 HIS A N 1
ATOM 588 C CA . HIS A 1 74 ? -1.445 6.607 -2.053 1.00 98.12 74 HIS A CA 1
ATOM 589 C C . HIS A 1 74 ? -2.464 5.624 -1.496 1.00 98.12 74 HIS A C 1
ATOM 591 O O . HIS A 1 74 ? -2.981 4.803 -2.249 1.00 98.12 74 HIS A O 1
ATOM 597 N N . PHE A 1 75 ? -2.774 5.740 -0.209 1.00 98.50 75 PHE A N 1
ATOM 598 C CA . PHE A 1 75 ? -3.966 5.164 0.396 1.00 98.50 75 PHE A CA 1
ATOM 599 C C . PHE A 1 75 ? -4.901 6.307 0.778 1.00 98.50 75 PHE A C 1
ATOM 601 O O . PHE A 1 75 ? -4.592 7.092 1.675 1.00 98.50 75 PHE A O 1
ATOM 608 N N . GLU A 1 76 ? -6.027 6.389 0.081 1.00 97.88 76 GLU A N 1
ATOM 609 C CA . GLU A 1 76 ? -7.076 7.375 0.306 1.00 97.88 76 GLU A CA 1
ATOM 610 C C . GLU A 1 76 ? -8.302 6.683 0.902 1.00 97.88 76 GLU A C 1
ATOM 612 O O . GLU A 1 76 ? -8.792 5.669 0.393 1.00 97.88 76 GLU A O 1
ATOM 617 N N . LEU A 1 77 ? -8.820 7.256 1.982 1.00 96.38 77 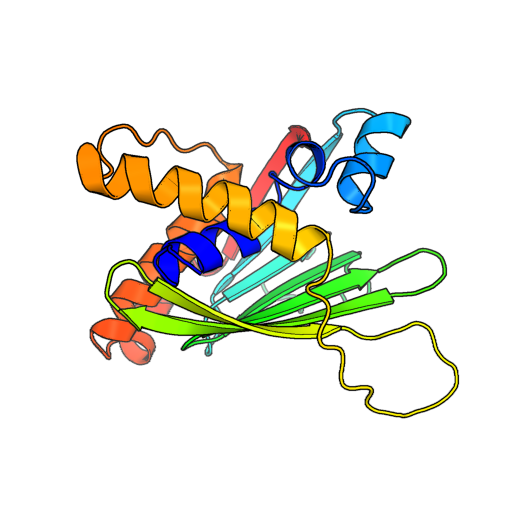LEU A N 1
ATOM 618 C CA . LEU A 1 77 ? -10.084 6.848 2.564 1.00 96.38 77 LEU A CA 1
ATOM 619 C C . LEU A 1 77 ? -11.236 7.063 1.556 1.00 96.38 77 LEU A C 1
ATOM 621 O O . LEU A 1 77 ? -11.239 8.042 0.809 1.00 96.38 77 LEU A O 1
ATOM 625 N N . PRO A 1 78 ? -12.255 6.186 1.560 1.00 94.19 78 PRO A N 1
ATOM 626 C CA . PRO A 1 78 ? -12.399 5.056 2.476 1.00 94.19 78 PRO A CA 1
ATOM 627 C C . PRO A 1 78 ? -11.621 3.796 2.064 1.00 94.19 78 PRO A C 1
ATOM 629 O O . PRO A 1 78 ? -11.360 2.961 2.926 1.00 94.19 78 PRO A O 1
ATOM 632 N N . ASP A 1 79 ? -11.289 3.618 0.783 1.00 94.56 79 ASP A N 1
ATOM 633 C CA . ASP A 1 79 ? -10.923 2.297 0.257 1.00 94.56 79 ASP A CA 1
ATOM 634 C C . ASP A 1 79 ? -10.011 2.291 -0.978 1.00 94.56 79 ASP A C 1
ATOM 636 O O . ASP A 1 79 ? -9.862 1.246 -1.624 1.00 94.56 79 ASP A O 1
ATOM 640 N N . ARG A 1 80 ? -9.421 3.433 -1.343 1.00 97.75 80 ARG A N 1
ATOM 641 C CA . ARG A 1 80 ? -8.732 3.574 -2.622 1.00 97.75 80 ARG A CA 1
ATOM 642 C C . ARG A 1 80 ? -7.222 3.524 -2.460 1.00 97.75 80 ARG A C 1
ATOM 644 O O . ARG A 1 80 ? -6.648 4.209 -1.619 1.00 97.75 80 ARG A O 1
ATOM 651 N N . ILE A 1 81 ? -6.570 2.746 -3.319 1.00 98.00 81 ILE A N 1
ATOM 652 C CA . ILE A 1 81 ? -5.112 2.686 -3.409 1.00 98.00 81 ILE A CA 1
ATOM 653 C C . ILE A 1 81 ? -4.672 3.048 -4.820 1.00 98.00 81 ILE A C 1
ATOM 655 O O . ILE A 1 81 ? -5.137 2.457 -5.792 1.00 98.00 81 ILE A O 1
ATOM 659 N N . TYR A 1 82 ? -3.741 3.989 -4.934 1.00 97.00 82 TYR A N 1
ATOM 660 C CA . TYR A 1 82 ? -3.086 4.328 -6.193 1.00 97.00 82 TYR A CA 1
ATOM 661 C C . TYR A 1 82 ? -1.645 3.880 -6.109 1.00 97.00 82 TYR A C 1
ATOM 663 O O . TYR A 1 82 ? -0.963 4.215 -5.150 1.00 97.00 82 TYR A O 1
ATOM 671 N N . VAL A 1 83 ? -1.174 3.165 -7.118 1.00 94.56 83 VAL A N 1
ATOM 672 C CA . VAL A 1 83 ? 0.205 2.703 -7.221 1.00 94.56 83 VAL A CA 1
ATOM 673 C C . VAL A 1 83 ? 0.787 3.263 -8.504 1.00 94.56 83 VAL A C 1
ATOM 675 O O . VAL A 1 83 ? 0.302 2.962 -9.591 1.00 94.56 83 VAL A O 1
ATOM 678 N N . LEU A 1 84 ? 1.846 4.049 -8.373 1.00 93.31 84 LEU A N 1
ATOM 679 C CA . LEU A 1 84 ? 2.727 4.453 -9.455 1.00 93.31 84 LEU A CA 1
ATOM 680 C C . LEU A 1 84 ? 4.090 3.811 -9.212 1.00 93.31 84 LEU A C 1
ATOM 682 O O . LEU A 1 84 ? 4.698 4.034 -8.171 1.00 93.31 84 LEU A O 1
ATOM 686 N N . GLN A 1 85 ? 4.591 3.059 -10.184 1.00 90.06 85 GLN A N 1
ATOM 687 C CA . GLN A 1 85 ? 5.980 2.608 -10.212 1.00 90.06 85 GLN A CA 1
ATOM 688 C C . GLN A 1 85 ? 6.599 3.007 -11.544 1.00 90.06 85 GLN A C 1
ATOM 690 O O . GLN A 1 85 ? 6.099 2.639 -12.609 1.00 90.06 85 GLN A O 1
ATOM 695 N N . ARG A 1 86 ? 7.698 3.752 -11.497 1.00 86.62 86 ARG A N 1
ATOM 696 C CA . ARG A 1 86 ? 8.431 4.153 -12.690 1.00 86.62 86 ARG A CA 1
ATOM 697 C C . ARG A 1 86 ? 9.233 2.989 -13.225 1.00 86.62 86 ARG A C 1
ATOM 699 O O . ARG A 1 86 ? 10.005 2.350 -12.512 1.00 86.62 86 ARG A O 1
ATOM 706 N N . GLY A 1 87 ? 9.043 2.716 -14.506 1.00 78.69 87 GLY A N 1
ATOM 707 C CA . GLY A 1 87 ? 9.827 1.729 -15.229 1.00 78.69 87 GLY A CA 1
ATOM 708 C C . GLY A 1 87 ? 10.771 2.405 -16.211 1.00 78.69 87 GLY A C 1
ATOM 709 O O . GLY A 1 87 ? 10.545 3.527 -16.649 1.00 78.69 87 GLY A O 1
ATOM 710 N N . LEU A 1 88 ? 11.808 1.683 -16.635 1.00 73.88 88 LEU A N 1
ATOM 711 C CA . LEU A 1 88 ? 12.782 2.196 -17.610 1.00 73.88 88 LEU A CA 1
ATOM 712 C C . LEU A 1 88 ? 12.150 2.588 -18.957 1.00 73.88 88 LEU A C 1
ATOM 714 O O . LEU A 1 88 ? 12.643 3.485 -19.628 1.00 73.88 88 LEU A O 1
ATOM 718 N N . ASN A 1 89 ? 11.079 1.898 -19.363 1.00 71.44 89 ASN A N 1
ATOM 719 C CA . ASN A 1 89 ? 10.422 2.090 -20.664 1.00 71.44 89 ASN A CA 1
ATOM 720 C C . ASN A 1 89 ? 8.924 2.412 -20.562 1.00 71.44 89 ASN A C 1
ATOM 722 O O . ASN A 1 89 ? 8.306 2.752 -21.570 1.00 71.44 89 ASN A O 1
ATOM 726 N N . PHE A 1 90 ? 8.318 2.206 -19.393 1.00 76.25 90 PHE A N 1
ATOM 727 C CA . PHE A 1 90 ? 6.893 2.407 -19.164 1.00 76.25 90 PHE A CA 1
ATOM 728 C C . PHE A 1 90 ? 6.614 2.475 -17.665 1.00 76.25 90 PHE A C 1
ATOM 730 O O . PHE A 1 90 ? 7.083 1.612 -16.922 1.00 76.25 90 PHE A O 1
ATOM 737 N N . ASP A 1 91 ? 5.821 3.459 -17.253 1.00 84.38 91 ASP A N 1
ATOM 738 C CA . ASP A 1 91 ? 5.363 3.596 -15.875 1.00 84.38 91 ASP A CA 1
ATOM 739 C C . ASP A 1 91 ? 4.170 2.682 -15.623 1.00 84.38 91 ASP A C 1
ATOM 741 O O . ASP A 1 91 ? 3.161 2.725 -16.330 1.00 84.38 91 ASP A O 1
ATOM 745 N N . PHE A 1 92 ? 4.267 1.882 -14.575 1.00 86.56 92 PHE A N 1
ATOM 746 C CA . PHE A 1 92 ? 3.158 1.101 -14.073 1.00 86.56 92 PHE A CA 1
ATOM 747 C C . PHE A 1 92 ? 2.245 1.993 -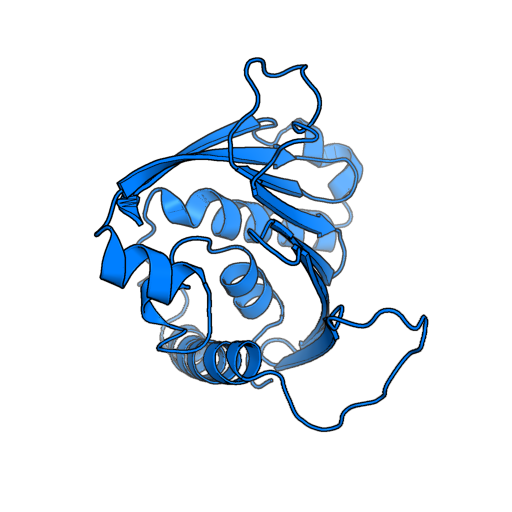13.238 1.00 86.56 92 PHE A C 1
ATOM 749 O O . PHE A 1 92 ? 2.696 2.647 -12.299 1.00 86.56 92 PHE A O 1
ATOM 756 N N . TYR A 1 93 ? 0.960 2.015 -13.584 1.00 90.19 93 TYR A N 1
ATOM 757 C CA . TYR A 1 93 ? -0.051 2.761 -12.849 1.00 90.19 93 TYR A CA 1
ATOM 758 C C . TYR A 1 93 ? -1.265 1.879 -12.587 1.00 90.19 93 TYR A C 1
ATOM 760 O O . TYR A 1 93 ? -1.841 1.320 -13.524 1.00 90.19 93 TYR A O 1
ATOM 768 N N . ASN A 1 94 ? -1.643 1.781 -11.320 1.00 92.00 94 ASN A N 1
ATOM 769 C CA . ASN A 1 94 ? -2.758 0.986 -10.839 1.00 92.00 94 ASN A CA 1
ATOM 770 C C . ASN A 1 94 ? -3.628 1.817 -9.904 1.00 92.00 94 ASN A C 1
ATOM 772 O O . ASN A 1 94 ? -3.114 2.500 -9.024 1.00 92.00 94 ASN A O 1
ATOM 776 N N . VAL A 1 95 ? -4.941 1.698 -10.056 1.00 95.25 95 VAL A N 1
ATOM 777 C CA . VAL A 1 95 ? -5.920 2.171 -9.075 1.00 95.25 95 VAL A CA 1
ATOM 778 C C . VAL A 1 95 ? -6.693 0.961 -8.589 1.00 95.25 95 VAL A C 1
ATOM 780 O O . VAL A 1 95 ? -7.163 0.177 -9.410 1.00 95.25 95 VAL A O 1
ATOM 783 N N . LEU A 1 96 ? -6.817 0.806 -7.278 1.00 96.75 96 LEU A N 1
ATOM 784 C CA . LEU A 1 96 ? -7.600 -0.242 -6.646 1.00 96.75 96 LEU A CA 1
ATOM 785 C C . LEU A 1 96 ? -8.667 0.371 -5.749 1.00 96.75 96 LEU A C 1
ATOM 787 O O . LEU A 1 96 ? -8.406 1.355 -5.062 1.00 96.75 96 LEU A O 1
ATOM 791 N N . HIS A 1 97 ? -9.834 -0.259 -5.725 1.00 97.50 97 HIS A N 1
ATOM 792 C CA . HIS A 1 97 ? -10.864 -0.056 -4.713 1.00 97.50 97 HIS A CA 1
ATOM 793 C C . HIS A 1 97 ? -11.056 -1.351 -3.935 1.00 97.50 97 HIS A C 1
ATOM 795 O O . HIS A 1 97 ? -11.308 -2.397 -4.535 1.00 97.50 97 HIS A O 1
ATOM 801 N N . ILE A 1 98 ? -10.940 -1.286 -2.611 1.00 97.62 98 ILE A N 1
ATOM 802 C CA . ILE A 1 98 ? -11.044 -2.447 -1.721 1.00 97.62 98 ILE A CA 1
ATOM 803 C C . ILE A 1 98 ? -12.309 -2.298 -0.873 1.00 97.62 98 ILE A C 1
ATOM 805 O O . ILE A 1 98 ? -12.285 -1.899 0.290 1.00 97.62 98 ILE A O 1
ATOM 809 N N . VAL A 1 99 ? -13.442 -2.633 -1.479 1.00 97.19 99 VAL A N 1
ATOM 810 C CA . VAL A 1 99 ? -14.769 -2.397 -0.911 1.00 97.19 99 VAL A CA 1
ATOM 811 C C . VAL A 1 99 ? -15.094 -3.481 0.125 1.00 97.19 99 VAL A C 1
ATOM 813 O O . VAL A 1 99 ? -15.145 -4.665 -0.232 1.00 97.19 99 VAL A O 1
ATOM 816 N N . PRO A 1 100 ? -15.361 -3.144 1.398 1.00 96.69 100 PRO A N 1
ATOM 817 C CA . PRO A 1 100 ? -15.811 -4.128 2.377 1.00 96.69 100 PRO A CA 1
ATOM 818 C C . PRO A 1 100 ? -17.201 -4.663 2.004 1.00 96.69 100 PRO A C 1
ATOM 820 O O . PRO A 1 100 ? -18.126 -3.897 1.744 1.00 96.69 100 PRO A O 1
ATOM 823 N N . THR A 1 101 ? -17.362 -5.989 2.001 1.00 97.75 101 THR A N 1
ATOM 824 C CA . THR A 1 101 ? -18.661 -6.658 1.768 1.00 97.75 101 THR A CA 1
ATOM 825 C C . THR A 1 101 ? -19.139 -7.462 2.979 1.00 97.75 101 THR A C 1
ATOM 827 O O . THR A 1 101 ? -20.253 -7.979 2.980 1.00 97.75 101 THR A O 1
ATOM 830 N N . GLY A 1 102 ? -18.303 -7.557 4.012 1.00 96.81 102 GLY A N 1
ATOM 831 C CA . GLY A 1 102 ? -18.584 -8.141 5.319 1.00 96.81 102 GLY A CA 1
ATOM 832 C C . GLY A 1 102 ? -17.301 -8.203 6.150 1.00 96.81 102 GLY A C 1
ATOM 833 O O . GLY A 1 102 ? -16.228 -7.853 5.660 1.00 96.81 102 GLY A O 1
ATOM 834 N N . ASP A 1 103 ? -17.385 -8.705 7.378 1.00 95.25 103 ASP A N 1
ATOM 835 C CA . ASP A 1 103 ? -16.251 -8.684 8.322 1.00 95.25 103 ASP A CA 1
ATOM 836 C C . ASP A 1 103 ? -15.030 -9.485 7.838 1.00 95.25 103 ASP A C 1
ATOM 838 O O . ASP A 1 103 ? -13.892 -9.180 8.182 1.00 95.25 103 ASP A O 1
ATOM 842 N N . THR A 1 104 ? -15.258 -10.504 7.007 1.00 97.38 104 THR A N 1
ATOM 843 C CA . THR A 1 104 ? -14.221 -11.396 6.456 1.00 97.38 104 THR A CA 1
ATOM 844 C C . THR A 1 104 ? -14.300 -11.514 4.933 1.00 97.38 104 THR A C 1
ATOM 846 O O . THR A 1 104 ? -13.787 -12.466 4.344 1.00 97.38 104 THR A O 1
ATOM 849 N N . THR A 1 105 ? -14.970 -10.562 4.275 1.00 98.12 105 THR A N 1
ATOM 850 C CA . THR A 1 105 ? -15.097 -10.541 2.812 1.00 98.12 105 THR A CA 1
ATOM 851 C C . THR A 1 105 ? -14.975 -9.125 2.260 1.00 98.12 105 THR A C 1
ATOM 853 O O . THR A 1 105 ? -15.463 -8.161 2.852 1.00 98.12 105 THR A O 1
ATOM 856 N N . CYS A 1 106 ? -14.371 -9.004 1.084 1.00 98.19 106 CYS A N 1
ATOM 857 C CA . CYS A 1 106 ? -14.278 -7.747 0.352 1.00 98.19 106 CYS A CA 1
ATOM 858 C C . CYS A 1 106 ? -14.416 -7.968 -1.157 1.00 98.19 106 CYS A C 1
ATOM 860 O O . CYS A 1 106 ? -14.248 -9.083 -1.667 1.00 98.19 106 CYS A O 1
ATOM 862 N N . ARG A 1 107 ? -14.698 -6.893 -1.891 1.00 96.75 107 ARG A N 1
ATOM 863 C CA . ARG A 1 107 ? -14.615 -6.827 -3.351 1.00 96.75 107 ARG A CA 1
ATOM 864 C C . ARG A 1 107 ? -13.426 -5.948 -3.721 1.00 96.75 107 ARG A C 1
ATOM 866 O O . ARG A 1 107 ? -13.318 -4.837 -3.221 1.00 96.75 107 ARG A O 1
ATOM 873 N N . VAL A 1 108 ? -12.559 -6.448 -4.598 1.00 95.94 108 VAL A N 1
ATOM 874 C CA . VAL A 1 108 ? -11.439 -5.676 -5.143 1.00 95.94 108 VAL A CA 1
ATOM 875 C C . VAL A 1 108 ? -11.778 -5.320 -6.580 1.00 95.94 108 VAL A C 1
ATOM 877 O O . VAL A 1 108 ? -12.063 -6.204 -7.386 1.00 95.94 108 VAL A O 1
ATOM 880 N N . GLU A 1 109 ? -11.768 -4.032 -6.884 1.00 94.94 109 GLU A N 1
ATOM 881 C CA . GLU A 1 109 ? -11.905 -3.498 -8.237 1.00 94.94 109 GLU A CA 1
ATOM 882 C C . GLU A 1 109 ? -10.579 -2.851 -8.622 1.00 94.94 109 GLU A C 1
ATOM 884 O O . GLU A 1 109 ? -9.897 -2.286 -7.766 1.00 94.94 109 GLU A O 1
ATOM 889 N N . TRP A 1 110 ? -10.196 -2.932 -9.893 1.00 93.69 110 TRP A N 1
ATOM 890 C CA . TRP A 1 110 ? -8.911 -2.414 -10.347 1.00 93.69 110 TRP A CA 1
ATOM 891 C C . TRP A 1 110 ? -9.015 -1.718 -11.700 1.00 93.69 110 TRP A C 1
ATOM 893 O O . TRP A 1 110 ? -9.830 -2.063 -12.556 1.00 93.69 110 TRP A O 1
ATOM 903 N N . LEU A 1 111 ? -8.116 -0.760 -11.901 1.00 92.69 111 LEU A N 1
ATOM 904 C CA . LEU A 1 111 ? -7.822 -0.130 -13.176 1.00 92.69 111 LEU A CA 1
ATOM 905 C C . LEU A 1 111 ? -6.306 -0.117 -13.358 1.00 92.69 111 LEU A C 1
ATOM 907 O O . LEU A 1 111 ? -5.594 0.540 -12.602 1.00 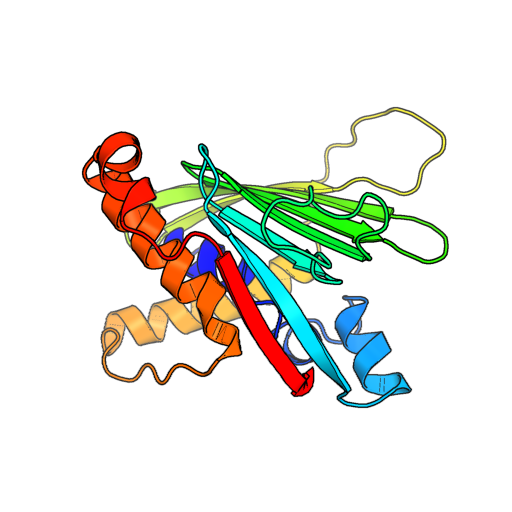92.69 111 LEU A O 1
ATOM 911 N N . THR A 1 112 ? -5.823 -0.816 -14.381 1.00 89.44 112 THR A N 1
ATOM 912 C CA . THR A 1 112 ? -4.396 -0.882 -14.715 1.00 89.44 112 THR A CA 1
ATOM 913 C C . THR A 1 112 ? -4.133 -0.143 -16.010 1.00 89.44 112 THR A C 1
ATOM 915 O O . THR A 1 112 ? -4.750 -0.431 -17.039 1.00 89.44 112 THR A O 1
ATOM 918 N N . ARG A 1 113 ? -3.171 0.780 -15.994 1.00 86.56 113 ARG A N 1
ATOM 919 C CA . ARG A 1 113 ? -2.710 1.435 -17.214 1.00 86.56 113 ARG A CA 1
ATOM 920 C C . ARG A 1 113 ? -1.911 0.443 -18.054 1.00 86.56 113 ARG A C 1
ATOM 922 O O . ARG A 1 113 ? -0.850 -0.023 -17.648 1.00 86.56 113 ARG A O 1
ATOM 929 N N . GLN A 1 114 ? -2.411 0.162 -19.252 1.00 80.19 114 GLN A N 1
ATOM 930 C CA . GLN A 1 114 ? -1.715 -0.659 -20.239 1.00 80.19 114 GLN A CA 1
ATOM 931 C C . GLN A 1 114 ? -0.740 0.180 -21.070 1.00 80.19 114 GLN A C 1
ATOM 933 O O . GLN A 1 114 ? -0.931 1.383 -21.273 1.00 80.19 114 GLN A O 1
ATOM 938 N N . ARG A 1 115 ? 0.304 -0.472 -21.589 1.00 77.19 115 ARG A N 1
ATOM 939 C CA . ARG A 1 115 ? 1.249 0.145 -22.523 1.00 77.19 115 ARG A CA 1
ATOM 940 C C . ARG A 1 115 ? 0.604 0.253 -23.904 1.00 77.19 115 ARG A C 1
ATOM 942 O O . ARG A 1 115 ? 0.645 -0.693 -24.681 1.00 77.19 115 ARG A O 1
ATOM 949 N N . SER A 1 116 ? 0.022 1.411 -24.203 1.00 75.12 116 SER A N 1
ATOM 950 C CA . SER A 1 116 ? -0.574 1.722 -25.504 1.00 75.12 116 SER A CA 1
ATOM 951 C C . SER A 1 116 ? -0.364 3.194 -25.865 1.00 75.12 116 SER A C 1
ATOM 953 O O . SER A 1 116 ? -0.302 4.049 -24.981 1.00 75.12 116 SER A O 1
ATOM 955 N N . ASN A 1 117 ? -0.264 3.477 -27.167 1.00 74.06 117 ASN A N 1
ATOM 956 C CA . ASN A 1 117 ? -0.279 4.841 -27.710 1.00 74.06 117 ASN A CA 1
ATOM 957 C C . ASN A 1 117 ? -1.711 5.359 -27.938 1.00 74.06 117 ASN A C 1
ATOM 959 O O . ASN A 1 117 ? -1.896 6.508 -28.326 1.00 74.06 117 ASN A O 1
ATOM 963 N N . GLU A 1 118 ? -2.716 4.513 -27.720 1.00 80.00 118 GLU A N 1
ATOM 964 C CA . GLU A 1 118 ? -4.125 4.845 -27.886 1.00 80.00 118 GLU A CA 1
ATOM 965 C C . GLU A 1 118 ? -4.790 5.065 -26.523 1.00 80.00 118 GLU A C 1
ATOM 967 O O . GLU A 1 118 ? -4.530 4.344 -25.557 1.00 80.00 118 GLU A O 1
ATOM 972 N N . HIS A 1 119 ? -5.678 6.057 -26.448 1.00 83.50 119 HIS A N 1
ATOM 973 C CA . HIS A 1 119 ? -6.458 6.356 -25.250 1.00 83.50 119 HIS A CA 1
ATOM 974 C C . HIS A 1 119 ? -7.795 5.613 -25.298 1.00 83.50 119 HIS A C 1
ATOM 976 O O . HIS A 1 119 ? -8.781 6.129 -25.820 1.00 83.50 119 HIS A O 1
ATOM 982 N N . PHE A 1 120 ? -7.831 4.399 -24.754 1.00 86.00 120 PHE A N 1
ATOM 983 C CA . PHE A 1 120 ? -9.061 3.621 -24.619 1.00 86.00 120 PHE A CA 1
ATOM 984 C C . PHE A 1 120 ? -9.154 2.935 -23.256 1.00 86.00 120 PHE A C 1
ATOM 986 O O . PHE A 1 120 ? -8.158 2.752 -22.556 1.00 86.00 120 PHE A O 1
ATOM 993 N N . VAL A 1 121 ? -10.375 2.545 -22.895 1.00 86.44 121 VAL A N 1
ATOM 994 C CA . VAL A 1 121 ? -10.658 1.686 -21.743 1.00 86.44 121 VAL A CA 1
ATOM 995 C C . VAL A 1 121 ? -11.035 0.312 -22.272 1.00 86.44 121 VAL A C 1
ATOM 997 O O . VAL A 1 121 ? -11.930 0.190 -23.107 1.00 86.44 121 VAL A O 1
ATOM 1000 N N . GLN A 1 122 ? -10.358 -0.719 -21.778 1.00 87.00 122 GLN A N 1
ATOM 1001 C CA . GLN A 1 122 ? -10.690 -2.106 -22.069 1.00 87.00 122 GLN A CA 1
ATOM 1002 C C . GLN A 1 122 ? -11.207 -2.774 -20.805 1.00 87.00 122 GLN A C 1
ATOM 1004 O O . GLN A 1 122 ? -10.526 -2.810 -19.782 1.00 87.00 122 GLN A O 1
ATOM 1009 N N . TRP A 1 123 ? -12.405 -3.338 -20.904 1.00 86.44 123 TRP A N 1
ATOM 1010 C CA . TRP A 1 123 ? -12.939 -4.223 -19.880 1.00 86.44 123 TRP A CA 1
ATOM 1011 C C . TRP A 1 123 ? -12.282 -5.593 -20.020 1.00 86.44 123 TRP A C 1
ATOM 1013 O O . TRP A 1 123 ? -12.253 -6.168 -21.109 1.00 86.44 123 TRP A O 1
ATOM 1023 N N . CYS A 1 124 ? -11.745 -6.103 -18.919 1.00 81.38 124 CYS A N 1
ATOM 1024 C CA . CYS A 1 124 ? -11.118 -7.412 -18.847 1.00 81.38 124 CYS A CA 1
ATOM 1025 C C . CYS A 1 124 ? -11.794 -8.209 -17.735 1.00 81.38 124 CYS A C 1
ATOM 1027 O O . CYS A 1 124 ? -11.977 -7.691 -16.636 1.00 81.38 124 CYS A O 1
ATOM 1029 N N . ALA A 1 125 ? -12.185 -9.446 -18.037 1.00 79.06 125 ALA A N 1
ATOM 1030 C CA . ALA A 1 125 ? -12.712 -10.365 -17.031 1.00 79.06 125 ALA A CA 1
ATOM 1031 C C . ALA A 1 125 ? -11.587 -11.053 -16.242 1.00 79.06 125 ALA A C 1
ATOM 1033 O O . ALA A 1 125 ? -11.818 -11.507 -15.123 1.00 79.06 125 ALA A O 1
ATOM 1034 N N . ASP A 1 126 ? -10.384 -11.118 -16.817 1.00 86.69 126 ASP A N 1
ATOM 1035 C CA . ASP A 1 126 ? -9.249 -11.794 -16.203 1.00 86.69 126 ASP A CA 1
ATOM 1036 C C . ASP A 1 126 ? -8.640 -10.928 -15.095 1.00 86.69 126 ASP A C 1
ATOM 1038 O O . ASP A 1 126 ? -8.252 -9.774 -15.314 1.00 86.69 126 ASP A O 1
ATOM 1042 N N . GLU A 1 127 ? -8.552 -11.513 -13.902 1.00 88.81 127 GLU A N 1
ATOM 1043 C CA . GLU A 1 127 ? -7.840 -10.953 -12.755 1.00 88.81 127 GLU A CA 1
ATOM 1044 C C . GLU A 1 127 ? -6.338 -10.817 -13.087 1.00 88.81 127 GLU A C 1
ATOM 1046 O O . GLU A 1 127 ? -5.720 -11.777 -13.562 1.00 88.81 127 GLU A O 1
ATOM 1051 N N . PRO A 1 128 ? -5.706 -9.652 -12.836 1.00 88.88 128 PRO A N 1
ATOM 1052 C CA . PRO A 1 128 ? -4.265 -9.499 -12.951 1.00 88.88 128 PRO A CA 1
ATOM 1053 C C . PRO A 1 128 ? -3.531 -10.533 -12.099 1.00 88.88 128 PRO A C 1
ATOM 1055 O O . PRO A 1 128 ? -3.844 -10.723 -10.926 1.00 88.88 128 PRO A O 1
ATOM 1058 N N . LYS A 1 129 ? -2.493 -11.160 -12.662 1.00 91.44 129 LYS A N 1
ATOM 1059 C CA . LYS A 1 129 ? -1.807 -12.276 -11.995 1.00 91.44 129 LYS A CA 1
ATOM 1060 C C . LYS A 1 129 ? -1.239 -11.921 -10.615 1.00 91.44 129 LYS A C 1
ATOM 1062 O O . LYS A 1 129 ? -1.187 -12.785 -9.746 1.00 91.44 129 LYS A O 1
ATOM 1067 N N . THR A 1 130 ? -0.813 -10.674 -10.412 1.00 91.12 130 THR A N 1
ATOM 1068 C CA . THR A 1 130 ? -0.353 -10.188 -9.103 1.00 91.12 130 THR A CA 1
ATOM 1069 C C . THR A 1 130 ? -1.490 -10.167 -8.082 1.00 91.12 130 THR A C 1
ATOM 1071 O O . THR A 1 130 ? -1.312 -10.706 -6.997 1.00 91.12 130 THR A O 1
ATOM 1074 N N . LEU A 1 131 ? -2.681 -9.685 -8.459 1.00 93.25 131 LEU A N 1
ATOM 1075 C CA . LEU A 1 131 ? -3.859 -9.687 -7.582 1.00 93.25 131 LEU A CA 1
ATOM 1076 C C . LEU A 1 131 ? -4.343 -11.104 -7.272 1.00 93.25 131 LEU A C 1
ATOM 1078 O O . LEU A 1 131 ? -4.722 -11.382 -6.140 1.00 93.25 131 LEU A O 1
ATOM 1082 N N . GLU A 1 132 ? -4.252 -12.027 -8.234 1.00 94.69 132 GLU A N 1
ATOM 1083 C CA . GLU A 1 132 ? -4.543 -13.443 -7.983 1.00 94.69 132 GLU A CA 1
ATOM 1084 C C . GLU A 1 132 ? -3.596 -14.028 -6.916 1.00 94.69 132 GLU A C 1
ATOM 1086 O O . GLU A 1 132 ? -4.029 -14.776 -6.036 1.00 94.69 132 GLU A O 1
ATOM 1091 N N . GLN A 1 133 ? -2.302 -13.685 -6.974 1.00 95.44 133 GLN A N 1
ATOM 1092 C CA . GLN A 1 133 ? -1.307 -14.111 -5.982 1.00 95.44 133 GLN A CA 1
ATOM 1093 C C . GLN A 1 133 ? -1.601 -13.507 -4.602 1.00 95.44 133 GLN A C 1
ATOM 1095 O O . GLN A 1 133 ? -1.579 -14.239 -3.611 1.00 95.44 133 GLN A O 1
ATOM 1100 N N . ASP A 1 134 ? -1.943 -12.219 -4.542 1.00 96.56 134 ASP A N 1
ATOM 1101 C CA . ASP A 1 134 ? -2.331 -11.535 -3.303 1.00 96.56 134 ASP A CA 1
ATOM 1102 C C . ASP A 1 134 ? -3.584 -12.153 -2.691 1.00 96.56 134 ASP A C 1
ATOM 1104 O O . ASP A 1 134 ? -3.612 -12.477 -1.505 1.00 96.56 134 ASP A O 1
ATOM 1108 N N . ARG A 1 135 ? -4.606 -12.412 -3.511 1.00 96.44 135 ARG A N 1
ATOM 1109 C CA . ARG A 1 135 ? -5.845 -13.068 -3.090 1.00 96.44 135 ARG A CA 1
ATOM 1110 C C . ARG A 1 135 ? -5.564 -14.397 -2.398 1.00 96.44 135 ARG A C 1
ATOM 1112 O O . ARG A 1 135 ? -6.127 -14.656 -1.340 1.00 96.44 135 ARG A O 1
ATOM 1119 N N . VAL A 1 136 ? -4.687 -15.230 -2.960 1.00 96.25 136 VAL A N 1
ATOM 1120 C CA . VAL A 1 136 ? -4.323 -16.523 -2.354 1.00 96.25 136 VAL A CA 1
ATOM 1121 C C . VAL A 1 136 ? -3.692 -16.334 -0.971 1.00 96.25 136 VAL A C 1
ATOM 1123 O O . VAL A 1 136 ? -4.043 -17.061 -0.039 1.00 96.25 136 VAL A O 1
ATOM 1126 N N . LEU A 1 137 ? -2.795 -15.356 -0.817 1.00 96.12 137 LEU A N 1
ATOM 1127 C CA . LEU A 1 137 ? -2.155 -15.061 0.466 1.00 96.12 137 LEU A CA 1
ATOM 1128 C C . LEU A 1 137 ? -3.163 -14.542 1.492 1.00 96.12 137 LEU A C 1
ATOM 1130 O O . LEU A 1 137 ? -3.215 -15.057 2.608 1.00 96.12 137 LEU A O 1
ATOM 1134 N N . GLN A 1 138 ? -4.005 -13.587 1.104 1.00 97.69 138 GLN A N 1
ATOM 1135 C CA . GLN A 1 138 ? -4.936 -12.927 2.016 1.00 97.69 138 GLN A CA 1
ATOM 1136 C C . GLN A 1 138 ? -6.100 -13.825 2.435 1.00 97.69 138 GLN A C 1
ATOM 1138 O O . GLN A 1 138 ? -6.482 -13.837 3.605 1.00 97.69 138 GLN A O 1
ATOM 1143 N N . GLU A 1 139 ? -6.623 -14.658 1.533 1.00 97.88 139 GLU A N 1
ATOM 1144 C CA . GLU A 1 139 ? -7.636 -15.658 1.891 1.00 97.88 139 GLU A CA 1
ATOM 1145 C C . GLU A 1 139 ? -7.058 -16.729 2.833 1.00 97.88 139 GLU A C 1
ATOM 1147 O O . GLU A 1 139 ? -7.744 -17.189 3.747 1.00 97.88 139 GLU A O 1
ATOM 1152 N N . SER A 1 140 ? -5.778 -17.088 2.677 1.00 96.31 140 SER A N 1
ATOM 1153 C CA . SER A 1 140 ? -5.084 -17.980 3.613 1.00 96.31 140 SER A CA 1
ATOM 1154 C C . SER A 1 140 ? -4.810 -17.309 4.966 1.00 96.31 140 SER A C 1
ATOM 1156 O O . SER A 1 140 ? -4.959 -17.943 6.014 1.00 96.31 140 SER A O 1
ATOM 1158 N N . ALA A 1 141 ? -4.418 -16.034 4.973 1.00 96.06 141 ALA A N 1
ATOM 1159 C CA . ALA A 1 141 ? -4.188 -15.268 6.195 1.00 96.06 141 ALA A CA 1
ATOM 1160 C C . ALA A 1 141 ? -5.486 -15.117 7.000 1.00 96.06 141 ALA A C 1
ATOM 1162 O O . ALA A 1 141 ? -5.498 -15.412 8.196 1.00 96.06 141 ALA A O 1
ATOM 1163 N N . GLN A 1 142 ? -6.598 -14.775 6.338 1.00 97.75 142 GLN A N 1
ATOM 1164 C CA . GLN A 1 142 ? -7.912 -14.631 6.968 1.00 97.75 142 GLN A CA 1
ATOM 1165 C C . GLN A 1 142 ? -8.313 -15.873 7.771 1.00 97.75 142 GLN A C 1
ATOM 1167 O O . GLN A 1 142 ? -8.837 -15.738 8.873 1.00 97.75 142 GLN A O 1
ATOM 1172 N N . ILE A 1 143 ? -8.043 -17.080 7.258 1.00 96.12 143 ILE A N 1
ATOM 1173 C CA . ILE A 1 143 ? -8.348 -18.333 7.966 1.00 96.12 143 ILE A CA 1
ATOM 1174 C C . ILE A 1 143 ? -7.626 -18.396 9.318 1.00 96.12 143 ILE A C 1
ATOM 1176 O O . ILE A 1 143 ? -8.217 -18.848 10.297 1.00 96.12 143 ILE A O 1
ATOM 1180 N N . ASN A 1 144 ? -6.368 -17.954 9.380 1.00 94.69 144 ASN A N 1
ATOM 1181 C CA . ASN A 1 144 ? -5.577 -17.972 10.610 1.00 94.69 144 ASN A CA 1
ATOM 1182 C C . ASN A 1 144 ? -6.044 -16.888 11.586 1.00 94.69 144 ASN A C 1
ATOM 1184 O O . ASN A 1 144 ? -6.315 -17.207 12.740 1.00 94.69 144 ASN A O 1
ATOM 1188 N N . TYR A 1 145 ? -6.255 -15.655 11.114 1.00 95.94 145 TYR A N 1
ATOM 1189 C CA . TYR A 1 145 ? -6.804 -14.578 11.949 1.00 95.94 145 TYR A CA 1
ATOM 1190 C C . TYR A 1 145 ? -8.182 -14.929 12.525 1.00 95.94 145 TYR A C 1
ATOM 1192 O O . TYR A 1 145 ? -8.455 -14.663 13.691 1.00 95.94 145 TYR A O 1
ATOM 1200 N N . SER A 1 146 ? -9.050 -15.581 11.746 1.00 95.50 146 SER A N 1
ATOM 1201 C CA . SER A 1 146 ? -10.368 -16.014 12.225 1.00 95.50 146 SER A CA 1
ATOM 1202 C C . SER A 1 146 ? -10.311 -17.134 13.269 1.00 95.50 146 SER A C 1
ATOM 1204 O O . SER A 1 146 ? -11.276 -17.301 14.009 1.00 95.50 146 SER A O 1
ATOM 1206 N N . ARG A 1 147 ? -9.230 -17.924 13.318 1.00 94.69 147 ARG A N 1
ATOM 1207 C CA . ARG A 1 147 ? -9.065 -19.028 14.280 1.00 94.69 147 ARG A CA 1
ATOM 1208 C C . ARG A 1 147 ? -8.355 -18.590 15.554 1.00 94.69 147 ARG A C 1
ATOM 1210 O O . ARG A 1 147 ? -8.808 -18.930 16.639 1.00 94.69 147 ARG A O 1
ATOM 1217 N N . GLU A 1 148 ? -7.257 -17.862 15.399 1.00 94.38 148 GLU A N 1
ATOM 1218 C CA . GLU A 1 148 ? -6.295 -17.585 16.472 1.00 94.38 148 GLU A CA 1
ATOM 1219 C C . GLU A 1 148 ? -6.325 -16.117 16.936 1.00 94.38 148 GLU A C 1
ATOM 1221 O O . GLU A 1 148 ? -5.645 -15.756 17.893 1.00 94.38 148 GLU A O 1
ATOM 1226 N N . GLY A 1 149 ? -7.087 -15.245 16.265 1.00 93.25 149 GLY A N 1
ATOM 1227 C CA . GLY A 1 149 ? -7.013 -13.799 16.481 1.00 93.25 149 GLY A CA 1
ATOM 1228 C C . GLY A 1 149 ? -5.725 -13.196 15.912 1.00 93.25 149 GLY A C 1
ATOM 1229 O O . GLY A 1 149 ? -5.133 -13.750 14.991 1.00 93.25 149 GLY A O 1
ATOM 1230 N N . ALA A 1 150 ? -5.297 -12.043 16.435 1.00 91.69 150 ALA A N 1
ATOM 1231 C CA . ALA A 1 150 ? -4.100 -11.328 15.967 1.00 91.69 150 ALA A CA 1
ATOM 1232 C C . ALA A 1 150 ? -2.881 -11.466 16.906 1.00 91.69 150 ALA A C 1
ATOM 1234 O O . ALA A 1 150 ? -1.812 -10.937 16.610 1.00 91.69 150 ALA A O 1
ATOM 1235 N N . ASP A 1 151 ? -2.997 -12.196 18.022 1.00 93.50 151 ASP A N 1
ATOM 1236 C CA . ASP A 1 151 ? -1.965 -12.251 19.076 1.00 93.50 151 ASP A CA 1
ATOM 1237 C C . ASP A 1 151 ? -0.648 -12.912 18.627 1.00 93.50 151 ASP A C 1
ATOM 1239 O O . ASP A 1 151 ? 0.417 -12.710 19.231 1.00 93.50 151 ASP A O 1
ATOM 1243 N N . PHE A 1 152 ? -0.698 -13.706 17.554 1.00 89.69 152 PHE A N 1
ATOM 1244 C CA . PHE A 1 152 ? 0.481 -14.328 16.955 1.00 89.69 152 PHE A CA 1
ATOM 1245 C C . PHE A 1 152 ? 1.312 -13.353 16.107 1.00 89.69 152 PHE A C 1
ATOM 1247 O O . PHE A 1 152 ? 2.459 -13.670 15.794 1.00 89.69 152 PHE A O 1
ATOM 1254 N N . GLU A 1 153 ? 0.763 -12.196 15.724 1.00 92.88 153 GLU A N 1
ATOM 1255 C CA . GLU A 1 153 ? 1.416 -11.250 14.818 1.00 92.88 153 GLU A CA 1
ATOM 1256 C C . GLU A 1 153 ? 2.724 -10.728 15.433 1.00 92.88 153 GLU A C 1
ATOM 1258 O O . GLU A 1 153 ? 2.804 -10.380 16.617 1.00 92.88 153 GLU A O 1
ATOM 1263 N N . ARG A 1 154 ? 3.793 -10.717 14.633 1.00 94.81 154 ARG A N 1
ATOM 1264 C CA . ARG A 1 154 ? 5.110 -10.204 15.022 1.00 94.81 154 ARG A CA 1
ATOM 1265 C C . ARG A 1 154 ? 5.595 -9.265 13.935 1.00 94.81 154 ARG A C 1
ATOM 1267 O O . ARG A 1 154 ? 6.092 -9.718 12.910 1.00 94.81 154 ARG A O 1
ATOM 1274 N N . SER A 1 155 ? 5.433 -7.972 14.183 1.00 94.25 155 SER A N 1
ATOM 1275 C CA . SER A 1 155 ? 5.743 -6.948 13.194 1.00 94.25 155 SER A CA 1
ATOM 1276 C C . SER A 1 155 ? 7.240 -6.643 13.113 1.00 94.25 155 SER A C 1
ATOM 1278 O O . SER A 1 155 ? 7.974 -6.701 14.105 1.00 94.25 155 SER A O 1
ATOM 1280 N N . VAL A 1 156 ? 7.681 -6.260 11.922 1.00 94.75 156 VAL A N 1
ATOM 1281 C CA . VAL A 1 156 ? 9.023 -5.776 11.592 1.00 94.75 156 VAL A CA 1
ATOM 1282 C C . VAL A 1 156 ? 8.955 -4.316 11.122 1.00 94.75 156 VAL A C 1
ATOM 1284 O O . VAL A 1 156 ? 7.867 -3.802 10.870 1.00 94.75 156 VAL A O 1
ATOM 1287 N N . PRO A 1 157 ? 10.089 -3.599 10.977 1.00 94.19 157 PRO A N 1
ATOM 1288 C CA . PRO A 1 157 ? 10.061 -2.198 10.548 1.00 94.19 157 PRO A CA 1
ATOM 1289 C C . PRO A 1 157 ? 9.307 -1.934 9.234 1.00 94.19 157 PRO A C 1
ATOM 1291 O O . PRO A 1 157 ? 8.676 -0.886 9.117 1.00 94.19 157 PRO A O 1
ATOM 1294 N N . ALA A 1 158 ? 9.336 -2.877 8.284 1.00 94.50 158 ALA A N 1
ATOM 1295 C CA . ALA A 1 158 ? 8.622 -2.771 7.007 1.00 94.50 158 ALA A CA 1
ATOM 1296 C C . ALA A 1 158 ? 7.090 -2.676 7.171 1.00 94.50 158 ALA A C 1
ATOM 1298 O O . ALA A 1 158 ? 6.423 -2.037 6.360 1.00 94.50 158 ALA A O 1
ATOM 1299 N N . ASP A 1 159 ? 6.540 -3.201 8.270 1.00 96.81 159 ASP A N 1
ATOM 1300 C CA . ASP A 1 159 ? 5.099 -3.196 8.549 1.00 96.81 159 ASP A CA 1
ATOM 1301 C C . ASP A 1 159 ? 4.594 -1.828 9.030 1.00 96.81 159 ASP A C 1
ATOM 1303 O O . ASP A 1 159 ? 3.425 -1.660 9.362 1.00 96.81 159 ASP A O 1
ATOM 1307 N N . TYR A 1 160 ? 5.452 -0.804 9.104 1.00 97.75 160 TYR A N 1
ATOM 1308 C CA . TYR A 1 160 ? 5.027 0.509 9.588 1.00 97.75 160 TYR A CA 1
ATOM 1309 C C . TYR A 1 160 ? 3.834 1.067 8.795 1.00 97.75 160 TYR A C 1
ATOM 1311 O O . TYR A 1 160 ? 2.894 1.595 9.389 1.00 97.75 160 TYR A O 1
ATOM 1319 N N . ALA A 1 161 ? 3.857 0.939 7.465 1.00 97.56 161 ALA A N 1
ATOM 1320 C CA . ALA A 1 161 ? 2.776 1.427 6.615 1.00 97.56 161 ALA A CA 1
ATOM 1321 C C . ALA A 1 161 ? 1.480 0.625 6.812 1.00 97.56 161 ALA A C 1
ATOM 1323 O O . ALA A 1 161 ? 0.402 1.213 6.890 1.00 97.56 161 ALA A O 1
ATOM 1324 N N . THR A 1 162 ? 1.578 -0.698 6.958 1.00 96.62 162 THR A N 1
ATOM 1325 C CA . THR A 1 162 ? 0.417 -1.572 7.167 1.00 96.62 162 THR A CA 1
ATOM 1326 C C . THR A 1 162 ? -0.232 -1.289 8.524 1.00 96.62 162 THR A C 1
ATOM 1328 O O . THR A 1 162 ? -1.428 -1.000 8.589 1.00 96.62 162 THR A O 1
ATOM 1331 N N . LEU A 1 163 ? 0.564 -1.190 9.591 1.00 97.00 163 LEU A N 1
ATOM 1332 C CA . LEU A 1 163 ? 0.098 -0.821 10.931 1.00 97.00 163 LEU A CA 1
ATOM 1333 C C . LEU A 1 163 ? -0.492 0.595 10.984 1.00 97.00 163 LEU A C 1
ATOM 1335 O O . LEU A 1 163 ? -1.487 0.833 11.676 1.00 97.00 163 LEU A O 1
ATOM 1339 N N . LEU A 1 164 ? 0.097 1.551 10.256 1.00 98.06 164 LEU A N 1
ATOM 1340 C CA . LEU A 1 164 ? -0.464 2.895 10.145 1.00 98.06 164 LEU A CA 1
ATOM 1341 C C . LEU A 1 164 ? -1.820 2.861 9.430 1.00 98.06 164 LEU A C 1
ATOM 1343 O O . LEU A 1 164 ? -2.760 3.484 9.916 1.00 98.06 164 LEU A O 1
ATOM 1347 N N . SER A 1 165 ? -1.952 2.100 8.340 1.00 97.62 165 SER A N 1
ATOM 1348 C CA . SER A 1 165 ? -3.219 1.965 7.612 1.00 97.62 165 SER A CA 1
ATOM 1349 C C . SER A 1 165 ? -4.335 1.386 8.486 1.00 97.62 165 SER A C 1
ATOM 1351 O O . SER A 1 165 ? -5.429 1.949 8.520 1.00 97.62 165 SER A O 1
ATOM 1353 N N . ARG A 1 166 ? -4.027 0.367 9.302 1.00 95.81 166 ARG A N 1
ATOM 1354 C CA . ARG A 1 166 ? -4.933 -0.211 10.306 1.00 95.81 166 ARG A CA 1
ATOM 1355 C C . ARG A 1 166 ? -5.464 0.862 11.257 1.00 95.81 166 ARG A C 1
ATOM 1357 O O . ARG A 1 166 ? -6.669 0.989 11.482 1.00 95.81 166 ARG A O 1
ATOM 1364 N N . LYS A 1 167 ? -4.560 1.702 11.771 1.00 96.56 167 LYS A N 1
ATOM 1365 C CA . LYS A 1 167 ? -4.910 2.815 12.663 1.00 96.56 167 LYS A CA 1
ATOM 1366 C C . LYS A 1 167 ? -5.748 3.887 11.958 1.00 96.56 167 LYS A C 1
ATOM 1368 O O . LYS A 1 167 ? -6.721 4.357 12.544 1.00 96.56 167 LYS A O 1
ATOM 1373 N N . ILE A 1 168 ? -5.395 4.263 10.726 1.00 97.44 168 ILE A N 1
ATOM 1374 C CA . ILE A 1 168 ? -6.149 5.230 9.909 1.00 97.44 168 ILE A CA 1
ATOM 1375 C C . ILE A 1 168 ? -7.581 4.731 9.687 1.00 97.44 168 ILE A C 1
ATOM 1377 O O . ILE A 1 168 ? -8.529 5.468 9.952 1.00 97.44 168 ILE A O 1
ATOM 1381 N N . ILE A 1 169 ? -7.748 3.471 9.272 1.00 96.25 169 ILE A N 1
ATOM 1382 C CA . ILE A 1 169 ? -9.058 2.848 9.041 1.00 96.25 169 ILE A CA 1
ATOM 1383 C C . ILE A 1 169 ? -9.895 2.854 10.322 1.00 96.25 169 ILE A C 1
ATOM 1385 O O . ILE A 1 169 ? -11.070 3.212 10.277 1.00 96.25 169 ILE A O 1
ATOM 1389 N N . HIS A 1 170 ? -9.309 2.494 11.467 1.00 95.19 170 HIS A N 1
ATOM 1390 C CA . HIS A 1 170 ? -10.031 2.485 12.739 1.00 95.19 170 HIS A CA 1
ATOM 1391 C C . HIS A 1 170 ? -10.517 3.889 13.135 1.00 95.19 170 HIS A C 1
ATOM 1393 O O . HIS A 1 170 ? -11.698 4.075 13.411 1.00 95.19 170 HIS A O 1
ATOM 1399 N N . ILE A 1 171 ? -9.644 4.898 13.044 1.00 96.44 171 ILE A N 1
ATOM 1400 C CA . ILE A 1 171 ? -10.003 6.302 13.295 1.00 96.44 171 ILE A CA 1
ATOM 1401 C C . ILE A 1 171 ? -11.116 6.776 12.343 1.00 96.44 171 ILE A C 1
ATOM 1403 O O . ILE A 1 171 ? -12.035 7.487 12.757 1.00 96.44 171 ILE A O 1
ATOM 1407 N N . ALA A 1 172 ? -11.032 6.411 11.062 1.00 95.06 172 ALA A N 1
ATOM 1408 C CA . ALA A 1 172 ? -12.011 6.8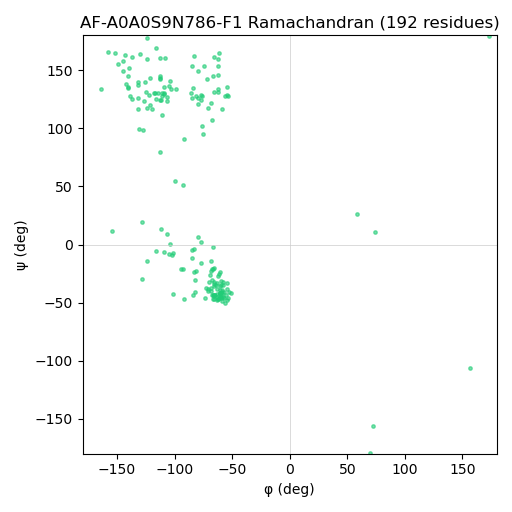01 10.055 1.00 95.06 172 ALA A CA 1
ATOM 1409 C C . ALA A 1 172 ? -13.380 6.140 10.281 1.00 95.06 172 ALA A C 1
ATOM 1411 O O . ALA A 1 172 ? -14.405 6.799 10.109 1.00 95.06 172 ALA A O 1
ATOM 1412 N N . ARG A 1 173 ? -13.410 4.871 10.716 1.00 93.25 173 ARG A N 1
ATOM 1413 C CA . ARG A 1 173 ? -14.647 4.167 11.105 1.00 93.25 173 ARG A CA 1
ATOM 1414 C C . ARG A 1 173 ? -15.365 4.867 12.261 1.00 93.25 173 ARG A C 1
ATOM 1416 O O . ARG A 1 173 ? -16.590 4.940 12.243 1.00 93.25 173 ARG A O 1
ATOM 1423 N N . ASP A 1 174 ? -14.610 5.454 13.185 1.00 94.31 174 ASP A N 1
ATOM 1424 C CA . ASP A 1 174 ? -15.146 6.255 14.292 1.00 94.31 174 ASP A CA 1
ATOM 1425 C C . ASP A 1 174 ? -15.531 7.691 13.880 1.00 94.31 174 ASP A C 1
ATOM 1427 O O . ASP A 1 174 ? -15.869 8.506 14.735 1.00 94.31 174 ASP A O 1
ATOM 1431 N N . GLN A 1 175 ? -15.475 8.022 12.582 1.00 91.81 175 GLN A N 1
ATOM 1432 C CA . GLN A 1 175 ? -15.762 9.351 12.019 1.00 91.81 175 GLN A CA 1
ATOM 1433 C C . GLN A 1 175 ? -14.875 10.475 12.581 1.00 91.81 175 GLN A C 1
ATOM 1435 O O . GLN A 1 175 ? -15.249 11.645 12.566 1.00 91.81 175 GLN A O 1
ATOM 1440 N N . ASN A 1 176 ? -13.668 10.133 13.037 1.00 94.25 176 ASN A N 1
ATOM 1441 C CA . ASN A 1 176 ? -12.765 11.056 13.727 1.00 94.25 176 ASN A CA 1
ATOM 1442 C C . ASN A 1 176 ? -11.506 11.399 12.923 1.00 94.25 176 ASN A C 1
ATOM 1444 O O . ASN A 1 176 ? -10.555 11.950 13.474 1.00 94.25 176 ASN A O 1
ATOM 1448 N N . TRP A 1 177 ? -11.468 11.077 11.626 1.00 95.19 177 TRP A N 1
ATOM 1449 C CA . TRP A 1 177 ? -10.271 11.287 10.807 1.00 95.19 177 TRP A CA 1
ATOM 1450 C C . TRP A 1 177 ? -9.789 12.737 10.829 1.00 95.19 177 TRP A C 1
ATOM 1452 O O . TRP A 1 177 ? -8.626 12.998 11.141 1.00 95.19 177 TRP A O 1
ATOM 1462 N N . GLU A 1 178 ? -10.692 13.685 10.575 1.00 94.25 178 GLU A N 1
ATOM 1463 C CA . GLU A 1 178 ? -10.306 15.086 10.446 1.00 94.25 178 GLU A CA 1
ATOM 1464 C C . GLU A 1 178 ? -9.651 15.637 11.720 1.00 94.25 178 GLU A C 1
ATOM 1466 O O . GLU A 1 178 ? -8.638 16.332 11.642 1.00 94.25 178 GLU A O 1
ATOM 1471 N N . SER A 1 179 ? -10.193 15.295 12.889 1.00 95.12 179 SER A N 1
ATOM 1472 C CA . SER A 1 179 ? -9.718 15.788 14.182 1.00 95.12 179 SER A CA 1
ATOM 1473 C C . SER A 1 179 ? -8.512 15.012 14.720 1.00 95.12 179 SER A C 1
ATOM 1475 O O . SER A 1 179 ? -7.676 15.597 15.407 1.00 95.12 179 SER A O 1
ATOM 1477 N N . ALA A 1 180 ? -8.391 13.718 14.409 1.00 95.94 180 ALA A N 1
ATOM 1478 C CA . ALA A 1 180 ? -7.353 12.855 14.969 1.00 95.94 180 ALA A CA 1
ATOM 1479 C C . ALA A 1 180 ? -6.077 12.765 14.116 1.00 95.94 180 ALA A C 1
ATOM 1481 O O . ALA A 1 180 ? -5.020 12.424 14.657 1.00 95.94 180 ALA A O 1
ATOM 1482 N N . ARG A 1 181 ? -6.130 13.071 12.806 1.00 95.88 181 ARG A N 1
ATOM 1483 C CA . ARG A 1 181 ? -4.987 12.868 11.890 1.00 95.88 181 ARG A CA 1
ATOM 1484 C C . ARG A 1 181 ? -3.720 13.618 12.299 1.00 95.88 181 ARG A C 1
ATOM 1486 O O . ARG A 1 181 ? -2.625 13.083 12.150 1.00 95.88 181 ARG A O 1
ATOM 1493 N N . SER A 1 182 ? -3.850 14.811 12.881 1.00 95.19 182 SER A N 1
ATOM 1494 C CA . SER A 1 182 ? -2.717 15.630 13.345 1.00 95.19 182 SER A CA 1
ATOM 1495 C C . SER A 1 182 ? -1.967 15.017 14.535 1.00 95.19 182 SER A C 1
ATOM 1497 O O . SER A 1 182 ? -0.801 15.337 14.756 1.00 95.19 182 SER A O 1
ATOM 1499 N N . GLY A 1 183 ? -2.604 14.105 15.280 1.00 95.69 183 GLY A N 1
ATOM 1500 C CA . GLY A 1 183 ? -1.988 13.351 16.376 1.00 95.69 183 GLY A CA 1
ATOM 1501 C C . GLY A 1 183 ? -1.198 12.118 15.923 1.00 95.69 183 GLY A C 1
ATOM 1502 O O . GLY A 1 183 ? -0.608 11.422 16.752 1.00 95.69 183 GLY A O 1
ATOM 1503 N N . LEU A 1 184 ? -1.199 11.805 14.625 1.00 96.88 184 LEU A N 1
ATOM 1504 C CA . LEU A 1 184 ? -0.382 10.738 14.053 1.00 96.88 184 LEU A CA 1
ATOM 1505 C C . LEU A 1 184 ? 1.044 11.225 13.776 1.00 96.88 184 LEU A C 1
ATOM 1507 O O . LEU A 1 184 ? 1.319 12.422 13.692 1.00 96.88 184 LEU A O 1
ATOM 1511 N N . VAL A 1 185 ? 1.965 10.277 13.603 1.00 96.88 185 VAL A N 1
ATOM 1512 C CA . VAL A 1 185 ? 3.315 10.580 13.117 1.00 96.88 185 VAL A CA 1
ATOM 1513 C C . VAL A 1 185 ? 3.193 11.044 11.666 1.00 96.88 185 VAL A C 1
ATOM 1515 O O . VAL A 1 185 ? 2.913 10.236 10.787 1.00 96.88 185 VAL A O 1
ATOM 1518 N N . GLN A 1 186 ? 3.379 12.346 11.432 1.00 96.69 186 GLN A N 1
ATOM 1519 C CA . GLN A 1 186 ? 3.127 12.968 10.125 1.00 96.69 186 GLN A CA 1
ATOM 1520 C C . GLN A 1 186 ? 4.109 12.511 9.046 1.00 96.69 186 GLN A C 1
ATOM 1522 O O . GLN A 1 186 ? 3.742 12.431 7.877 1.00 96.69 186 GLN A O 1
ATOM 1527 N N . ARG A 1 187 ? 5.341 12.182 9.445 1.00 97.00 187 ARG A N 1
ATOM 1528 C CA . ARG A 1 187 ? 6.404 11.710 8.563 1.00 97.00 187 ARG A CA 1
ATOM 1529 C C . ARG A 1 187 ? 7.200 10.595 9.226 1.00 97.00 187 ARG A C 1
ATOM 1531 O O . ARG A 1 187 ? 7.635 10.724 10.372 1.00 97.00 187 ARG A O 1
ATOM 1538 N N . LYS A 1 188 ? 7.470 9.529 8.476 1.00 97.62 188 LYS A N 1
ATOM 1539 C CA . LYS A 1 188 ? 8.351 8.441 8.895 1.00 97.62 188 LYS A CA 1
ATOM 1540 C C . LYS A 1 188 ? 9.240 7.992 7.745 1.00 97.62 188 LYS A C 1
ATOM 1542 O O . LYS A 1 188 ? 8.746 7.629 6.686 1.00 97.62 188 LYS A O 1
ATOM 1547 N N . LEU A 1 189 ? 10.546 7.945 7.997 1.00 97.75 189 LEU A N 1
ATOM 1548 C CA . LEU A 1 189 ? 11.472 7.164 7.182 1.00 97.75 189 LEU A CA 1
ATOM 1549 C C . LEU A 1 189 ? 11.503 5.729 7.701 1.00 97.75 189 LEU A C 1
ATOM 1551 O O . LEU A 1 189 ? 11.657 5.500 8.909 1.00 97.75 189 LEU A O 1
ATOM 1555 N N . VAL A 1 190 ? 11.343 4.777 6.791 1.00 97.38 190 VAL A N 1
ATOM 1556 C CA . VAL A 1 190 ? 11.352 3.348 7.087 1.00 97.38 190 VAL A CA 1
ATOM 1557 C C . VAL A 1 190 ? 12.491 2.701 6.318 1.00 97.38 190 VAL A C 1
ATOM 1559 O O . VAL A 1 190 ? 12.494 2.689 5.089 1.00 97.38 190 VAL A O 1
ATOM 1562 N N . ARG A 1 191 ? 13.456 2.158 7.062 1.00 96.19 191 ARG A N 1
ATOM 1563 C CA . ARG A 1 191 ? 14.579 1.416 6.495 1.00 96.19 191 ARG A CA 1
ATOM 1564 C C . ARG A 1 191 ? 14.185 -0.032 6.273 1.00 96.19 191 ARG A C 1
ATOM 1566 O O . ARG A 1 191 ? 13.782 -0.709 7.221 1.00 96.19 191 ARG A O 1
ATOM 1573 N N . VAL A 1 192 ? 14.366 -0.515 5.052 1.00 93.12 192 VAL A N 1
ATOM 1574 C CA . VAL A 1 192 ? 14.122 -1.910 4.678 1.00 93.12 192 VAL A CA 1
ATOM 1575 C C . VAL A 1 192 ? 15.305 -2.502 3.941 1.00 93.12 192 VAL A C 1
ATOM 1577 O O . VAL A 1 192 ? 16.191 -1.791 3.469 1.00 93.12 192 VAL A O 1
ATOM 1580 N N . ARG A 1 193 ? 15.306 -3.833 3.857 1.00 89.94 193 ARG A N 1
ATOM 1581 C CA . ARG A 1 193 ? 16.242 -4.614 3.059 1.00 89.94 193 ARG A CA 1
ATOM 1582 C C . ARG A 1 193 ? 15.443 -5.565 2.172 1.00 89.94 193 ARG A C 1
ATOM 1584 O O . ARG A 1 193 ? 15.020 -6.616 2.650 1.00 89.94 193 ARG A O 1
ATOM 1591 N N . GLN A 1 194 ? 15.235 -5.186 0.912 1.00 79.56 194 GLN A N 1
ATOM 1592 C CA . GLN A 1 194 ? 14.414 -5.925 -0.061 1.00 79.56 194 GLN A CA 1
ATOM 1593 C C . GLN A 1 194 ? 15.071 -6.065 -1.433 1.00 79.56 194 GLN A C 1
ATOM 1595 O O . GLN A 1 194 ? 16.118 -5.426 -1.671 1.00 79.56 194 GLN A O 1
#

Sequence (194 aa):
MKCSAELFVENMLDGAHPPFAHKGTHPGYFFNRINGFREYDYEVRVSDEGMVIFYPPAEHEQDPIPPTADSVVHFELPDRIYVLQRGLNFDFYNVLHIVPTGDTTCRVEWLTRQRSNEHFVQWCADEPKTLEQDRVLQESAQINYSREGADFERSVPADYATLLSRKIIHIARDQNWESARSGLVQRKLVRVRQ

pLDDT: mean 93.13, std 5.44, range [71.44, 98.5]